Protein AF-A0A9W4S9T4-F1 (afdb_monomer)

Sequence (280 aa):
MPRPNFSQDAPSPQTPLYSDASSSYWPVGWNYDRDRHATHADIAELPEGELLKMQAGLRDVLGEDGVGRLAMHVYEEQQQSSADTKESVPEYFPPNWLKHWSERHKGQTWGVVAFRTASYDDAERWDAFTKEVDRIIEIPFQRAVEEGNVPEESMKSIQEARSKFKIRWIEDAALASESADDLRARFDGLKPDLPTGMSDKVFLAASDEAIASVLDLEEAERPTTKSKWWRPSAPFLVVVAVDPDPGLEEGHEEREWFKPNFKVAAEVVVEELLWLLDSD

pLDDT: mean 79.79, std 16.88, range [30.14, 97.69]

Foldseek 3Di:
DDDDDPPPPDPDPPDDPAFQVQDPLADVPDTPVCVLVPDPVNVVPDDPCSNVSNVVSQCVRQNPVRVVVSVVVSVVVVVVVVVPPDPDDPDDDQFLLLVLCVVQPVPAAAEAEEEEQDDPVPPVLVVVLVVLLLVLQCLVLVLRVVPPPQDPVSVVSSVRNNVRYDHHYDDDNVSNPDDLVSVLVVLVVCVVVDIPNYQPFKHWYDDPQLSCLRPVDDPVLRDHNPDDLDDPSQRWIKMATSDQAPPDDPPDPVRVVDDRIDIDRSNCRSRPVSVVSVPD

Mean predicted aligned error: 14.49 Å

Nearest PDB structures (foldseek):
  8ouz-assembly1_B  TM=1.816E-01  e=2.848E-01  Homo sapiens
  8gbj-assembly1_C  TM=2.194E-01  e=8.585E-01  Homo sapiens
  8gja-assembly2_C  TM=3.489E-01  e=3.885E+00  Alvinella pompejana
  8gja-assembly1_A  TM=2.820E-01  e=2.906E+00  Alvinella pompejana

Solvent-accessible surface area (backbone atoms only — not comparable to full-atom values): 16687 Å² total; per-residue (Å²): 132,85,79,86,78,79,86,77,77,69,78,72,83,70,77,66,97,74,56,68,88,77,63,95,37,58,53,94,96,49,47,57,76,50,60,69,66,53,48,76,65,59,60,68,69,47,60,92,63,47,63,57,46,31,53,52,42,46,35,71,73,47,33,72,74,37,44,56,54,48,57,50,50,45,51,50,50,56,60,51,57,62,71,76,61,69,98,58,82,72,78,71,75,79,55,67,31,57,56,46,37,58,76,76,30,62,98,47,51,26,43,35,42,29,38,44,32,42,58,83,91,36,63,69,60,44,52,53,39,54,53,50,51,54,57,35,57,44,30,55,62,50,36,65,64,67,49,75,70,64,50,69,70,57,48,52,48,51,53,51,51,59,74,32,50,42,77,47,75,45,83,47,82,74,39,55,78,52,51,76,67,54,51,37,56,53,48,62,72,43,52,89,81,51,57,87,36,34,48,82,61,42,35,35,40,40,36,63,68,26,45,45,42,59,64,73,55,52,80,90,58,54,85,49,71,85,54,67,96,87,47,96,72,55,32,31,38,33,39,34,41,55,61,75,66,89,84,61,64,93,86,45,72,67,58,76,69,62,60,43,63,44,78,41,47,43,61,39,43,66,57,44,52,55,40,59,72,69,58,129

Secondary structure (DSSP, 8-state):
-PPP--TT-PPP----SS-GGG-S-SPTT--HHHHTT--HHHHHTSPTTHHHHHHHHHHHHH-HHHHHHHHHHHHHHHHHHHHHS--PPPPP---HHHHHHHHHTTTS-EEEEEEE-S-TT-HHHHHHHHHHHHHHHTHHHHHHHHSTT--HHHHHHHHHHHHHEEEEEE--GGGGG--HHHHHHHHHHHGGGS-TEE-SSEEEEE-HHHHHHHHS--GGGS--TT--S--TT--EEEEEES-SS--PPTT-HHHHH--SEEEEEGGGIIIIIHHHHT--

Organism: NCBI:txid2664923

Radius of gyration: 23.13 Å; Cα contacts (8 Å, |Δi|>4): 281; chains: 1; bounding box: 82×52×59 Å

Structure (mmCIF, N/CA/C/O backbone):
data_AF-A0A9W4S9T4-F1
#
_entry.id   AF-A0A9W4S9T4-F1
#
loop_
_atom_site.group_PDB
_atom_site.id
_atom_site.type_symbol
_atom_site.label_atom_id
_atom_site.label_alt_id
_atom_site.label_comp_id
_atom_site.label_asym_id
_atom_site.label_entity_id
_atom_site.label_seq_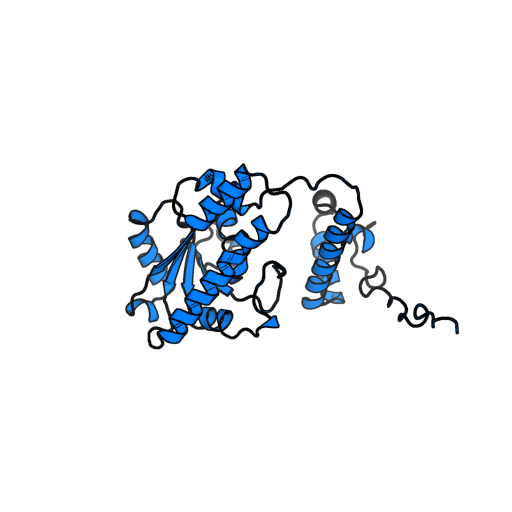id
_atom_site.pdbx_PDB_ins_code
_atom_site.Cartn_x
_atom_site.Cartn_y
_atom_site.Cartn_z
_atom_site.occupancy
_atom_site.B_iso_or_equiv
_atom_site.auth_seq_id
_atom_site.auth_comp_id
_atom_site.auth_asym_id
_atom_site.auth_atom_id
_atom_site.pdbx_PDB_model_num
ATOM 1 N N . MET A 1 1 ? 58.095 -17.236 -12.527 1.00 35.91 1 MET A N 1
ATOM 2 C CA . MET A 1 1 ? 57.030 -18.260 -12.489 1.00 35.91 1 MET A CA 1
ATOM 3 C C . MET A 1 1 ? 55.823 -17.714 -13.240 1.00 35.91 1 MET A C 1
ATOM 5 O O . MET A 1 1 ? 55.478 -16.566 -12.975 1.00 35.91 1 MET A O 1
ATOM 9 N N . PRO A 1 2 ? 55.237 -18.448 -14.199 1.00 35.94 2 PRO A N 1
ATOM 10 C CA . PRO A 1 2 ? 54.006 -18.026 -14.865 1.00 35.94 2 PRO A CA 1
ATOM 11 C C . PRO A 1 2 ? 52.819 -18.136 -13.895 1.00 35.94 2 PRO A C 1
ATOM 13 O O . PRO A 1 2 ? 52.791 -19.040 -13.061 1.00 35.94 2 PRO A O 1
ATOM 16 N N . ARG A 1 3 ? 51.863 -17.201 -13.978 1.00 30.14 3 ARG A N 1
ATOM 17 C CA . ARG A 1 3 ? 50.634 -17.214 -13.165 1.00 30.14 3 ARG A CA 1
ATOM 18 C C . ARG A 1 3 ? 49.736 -18.396 -13.575 1.00 30.14 3 ARG A C 1
ATOM 20 O O . ARG A 1 3 ? 49.635 -18.649 -14.775 1.00 30.14 3 ARG A O 1
ATOM 27 N N . PRO A 1 4 ? 49.066 -19.084 -12.632 1.00 34.16 4 PRO A N 1
ATOM 28 C CA . PRO A 1 4 ? 48.067 -20.093 -12.966 1.00 34.16 4 PRO A CA 1
ATOM 29 C C . PRO A 1 4 ? 46.901 -19.459 -13.732 1.00 34.16 4 PRO A C 1
ATOM 31 O O . PRO A 1 4 ? 46.383 -18.414 -13.338 1.00 34.16 4 PRO A O 1
ATOM 34 N N . ASN A 1 5 ? 46.516 -20.093 -14.837 1.00 36.12 5 ASN A N 1
ATOM 35 C CA . ASN A 1 5 ? 45.322 -19.763 -15.601 1.00 36.12 5 ASN A CA 1
ATOM 36 C C . ASN A 1 5 ? 44.133 -20.485 -14.952 1.00 36.12 5 ASN A C 1
ATOM 38 O O . ASN A 1 5 ? 44.027 -21.701 -15.066 1.00 36.12 5 ASN A O 1
ATOM 42 N N . PHE A 1 6 ? 43.262 -19.750 -14.263 1.00 38.59 6 PHE A N 1
ATOM 43 C CA . PHE A 1 6 ? 42.068 -20.305 -13.610 1.00 38.59 6 PHE A CA 1
ATOM 44 C C . PHE A 1 6 ? 40.868 -20.456 -14.560 1.00 38.59 6 PHE A C 1
ATOM 46 O O . PHE A 1 6 ? 39.763 -20.744 -14.118 1.00 38.59 6 PHE A O 1
ATOM 53 N N . SER A 1 7 ? 41.069 -20.302 -15.871 1.00 38.62 7 SER A N 1
ATOM 54 C CA . SER A 1 7 ? 39.984 -20.384 -16.860 1.00 38.62 7 SER A CA 1
ATOM 55 C C . SER A 1 7 ? 39.623 -21.817 -17.280 1.00 38.62 7 SER A C 1
ATOM 57 O O . SER A 1 7 ? 39.000 -21.989 -18.322 1.00 38.62 7 SER A O 1
ATOM 59 N N . GLN A 1 8 ? 40.047 -22.853 -16.544 1.00 41.53 8 GLN A N 1
ATOM 60 C CA . GLN A 1 8 ? 39.859 -24.253 -16.964 1.00 41.53 8 GLN A CA 1
ATOM 61 C C . GLN A 1 8 ? 39.002 -25.135 -16.053 1.00 41.53 8 GLN A C 1
ATOM 63 O O . GLN A 1 8 ? 38.751 -26.267 -16.440 1.00 41.53 8 GLN A O 1
ATOM 68 N N . ASP A 1 9 ? 38.449 -24.613 -14.957 1.00 36.81 9 ASP A N 1
ATOM 69 C CA . ASP A 1 9 ? 37.473 -25.348 -14.132 1.00 36.81 9 ASP A CA 1
ATOM 70 C C . ASP A 1 9 ? 36.202 -24.521 -13.875 1.00 36.81 9 ASP A C 1
ATOM 72 O O . ASP A 1 9 ? 35.636 -24.522 -12.783 1.00 36.81 9 ASP A O 1
ATOM 76 N N . ALA A 1 10 ? 35.728 -23.794 -14.892 1.00 32.94 10 ALA A N 1
ATOM 77 C CA . ALA A 1 10 ? 34.326 -23.397 -14.895 1.00 32.94 10 ALA A CA 1
ATOM 78 C C . ALA A 1 10 ? 33.501 -24.664 -15.184 1.00 32.94 10 ALA A C 1
ATOM 80 O O . ALA A 1 10 ? 33.736 -25.292 -16.223 1.00 32.94 10 ALA A O 1
ATOM 81 N N . PRO A 1 11 ? 32.570 -25.082 -14.303 1.00 31.55 11 PRO A N 1
ATOM 82 C CA . PRO A 1 11 ? 31.645 -26.150 -14.648 1.00 31.55 11 PRO A CA 1
ATOM 83 C C . PRO A 1 11 ? 30.961 -25.772 -15.963 1.00 31.55 11 PRO A C 1
ATOM 85 O O . PRO A 1 11 ? 30.522 -24.634 -16.136 1.00 31.55 11 PRO A O 1
ATOM 88 N N . SER A 1 12 ? 30.937 -26.712 -16.909 1.00 32.28 12 SER A N 1
ATOM 89 C CA . SER A 1 12 ? 30.258 -26.535 -18.191 1.00 32.28 12 SER A CA 1
ATOM 90 C C . SER A 1 12 ? 28.848 -25.991 -17.945 1.00 32.28 12 SER A C 1
ATOM 92 O O . SER A 1 12 ? 28.210 -26.463 -16.997 1.00 32.28 12 SER A O 1
ATOM 94 N N . PRO A 1 13 ? 28.360 -25.020 -18.744 1.00 33.69 13 PRO A N 1
ATOM 95 C CA . PRO A 1 13 ? 26.998 -24.526 -18.606 1.00 33.69 13 PRO A CA 1
ATOM 96 C C . PRO A 1 13 ? 26.076 -25.736 -18.663 1.00 33.69 13 PRO A C 1
ATOM 98 O O . PRO A 1 13 ? 26.048 -26.468 -19.654 1.00 33.69 13 PRO A O 1
ATOM 101 N N . GLN A 1 14 ? 25.427 -26.005 -17.532 1.00 35.16 14 GLN A N 1
ATOM 102 C CA . GLN A 1 14 ? 24.459 -27.075 -17.429 1.00 35.16 14 GLN A CA 1
ATOM 103 C C . GLN A 1 14 ? 23.422 -26.820 -18.521 1.00 35.16 14 GLN A C 1
ATOM 105 O O . GLN A 1 14 ? 22.958 -25.693 -18.688 1.00 35.16 14 GLN A O 1
ATOM 110 N N . THR A 1 15 ? 23.136 -27.856 -19.306 1.00 41.94 15 THR A N 1
ATOM 111 C CA . THR A 1 15 ? 22.061 -27.905 -20.299 1.00 41.94 15 THR A CA 1
ATOM 112 C C . THR A 1 15 ? 20.842 -27.131 -19.779 1.00 41.94 15 THR A C 1
ATOM 114 O O . THR A 1 15 ? 20.476 -27.346 -18.620 1.00 41.94 15 THR A O 1
ATOM 117 N N . PRO A 1 16 ? 20.239 -26.217 -20.561 1.00 44.75 16 PRO A N 1
ATOM 118 C CA . PRO A 1 16 ? 19.253 -25.289 -20.023 1.00 44.75 16 PRO A CA 1
ATOM 119 C C . PRO A 1 16 ? 18.068 -26.068 -19.446 1.00 44.75 16 PRO A C 1
ATOM 121 O O . PRO A 1 16 ? 17.503 -26.935 -20.112 1.00 44.75 16 PRO A O 1
ATOM 124 N N . LEU A 1 17 ? 17.704 -25.755 -18.197 1.00 52.38 17 LEU A N 1
ATOM 125 C CA . LEU A 1 17 ? 16.559 -26.346 -17.490 1.00 52.38 17 LEU A CA 1
ATOM 126 C C . LEU A 1 17 ? 15.235 -26.156 -18.259 1.00 52.38 17 LEU A C 1
ATOM 128 O O . LEU A 1 17 ? 14.270 -26.874 -18.019 1.00 52.38 17 LEU A O 1
ATOM 132 N N . TYR A 1 18 ? 15.216 -25.205 -19.193 1.00 58.78 18 TYR A N 1
ATOM 133 C CA . TYR A 1 18 ? 14.100 -24.847 -20.051 1.00 58.78 18 TYR A CA 1
ATOM 134 C C . TYR A 1 18 ? 14.522 -25.083 -21.507 1.00 58.78 18 TYR A C 1
ATOM 136 O O . TYR A 1 18 ? 15.418 -24.415 -22.023 1.00 58.78 18 TYR A O 1
ATOM 144 N N . SER A 1 19 ? 13.949 -26.097 -22.155 1.00 59.84 19 SER A N 1
ATOM 145 C CA . SER A 1 19 ? 14.281 -26.454 -23.537 1.00 59.84 19 SER A CA 1
ATOM 146 C C . SER A 1 19 ? 13.069 -27.028 -24.262 1.00 59.84 19 SER A C 1
ATOM 148 O O . SER A 1 19 ? 12.129 -27.509 -23.632 1.00 59.84 19 SER A O 1
ATOM 150 N N . ASP A 1 20 ? 13.126 -27.062 -25.593 1.00 58.28 20 ASP A N 1
ATOM 151 C CA . ASP A 1 20 ? 12.092 -27.672 -26.444 1.00 58.28 20 ASP A CA 1
ATOM 152 C C . ASP A 1 20 ? 11.885 -29.176 -26.170 1.00 58.28 20 ASP A C 1
ATOM 154 O O . ASP A 1 20 ? 10.887 -29.763 -26.590 1.00 58.28 20 ASP A O 1
ATOM 158 N N . ALA A 1 21 ? 12.805 -29.815 -25.437 1.00 48.81 21 ALA A N 1
ATOM 159 C CA . ALA A 1 21 ? 12.801 -31.250 -25.173 1.00 48.81 21 ALA A CA 1
ATOM 160 C C . ALA A 1 21 ? 11.650 -31.729 -24.264 1.00 48.81 21 ALA A C 1
ATOM 162 O O . ALA A 1 21 ? 11.486 -32.937 -24.099 1.00 48.81 21 ALA A O 1
ATOM 163 N N . SER A 1 22 ? 10.849 -30.823 -23.690 1.00 53.44 22 SER A N 1
ATOM 164 C CA . SER A 1 22 ? 9.775 -31.163 -22.748 1.00 53.44 22 SER A CA 1
ATOM 165 C C . SER A 1 22 ? 8.340 -31.074 -23.291 1.00 53.44 22 SER A C 1
ATOM 167 O O . SER A 1 22 ? 7.412 -31.126 -22.494 1.00 53.44 22 SER A O 1
ATOM 169 N N . SER A 1 23 ? 8.092 -30.936 -24.601 1.00 51.62 23 SER A N 1
ATOM 170 C CA . SER A 1 23 ? 6.827 -30.309 -25.037 1.00 51.62 23 SER A CA 1
ATOM 171 C C . SER A 1 23 ? 6.090 -30.944 -26.230 1.00 51.62 23 SER A C 1
ATOM 173 O O . SER A 1 23 ? 6.532 -30.914 -27.374 1.00 51.62 23 SER A O 1
ATOM 175 N N . SER A 1 24 ? 4.878 -31.449 -25.961 1.00 58.53 24 SER A N 1
ATOM 176 C CA . SER A 1 24 ? 3.812 -31.716 -26.948 1.00 58.53 24 SER A CA 1
ATOM 177 C C . SER A 1 24 ? 2.734 -30.618 -26.969 1.00 58.53 24 SER A C 1
ATOM 179 O O . SER A 1 24 ? 1.682 -30.793 -27.583 1.00 58.53 24 SER A O 1
ATOM 181 N N . TYR A 1 25 ? 2.956 -29.519 -26.243 1.00 68.88 25 TYR A N 1
ATOM 182 C CA . TYR A 1 25 ? 1.975 -28.459 -25.994 1.00 68.88 25 TYR A CA 1
ATOM 183 C C . TYR A 1 25 ? 2.290 -27.139 -26.707 1.00 68.88 25 TYR A C 1
ATOM 185 O O . TYR A 1 25 ? 1.475 -26.223 -26.626 1.00 68.88 25 TYR A O 1
ATOM 193 N N . TRP A 1 26 ? 3.424 -27.026 -27.411 1.00 77.75 26 TRP A N 1
ATOM 194 C CA . TRP A 1 26 ? 3.686 -25.841 -28.224 1.00 77.75 26 TRP A CA 1
ATOM 195 C C . TRP A 1 26 ? 2.722 -25.774 -29.415 1.00 77.75 26 TRP A C 1
ATOM 197 O O . TRP A 1 26 ? 2.522 -26.785 -30.103 1.00 77.75 26 TRP A O 1
ATOM 207 N N . PRO A 1 27 ? 2.166 -24.590 -29.706 1.00 75.31 27 PRO A N 1
ATOM 208 C CA . PRO A 1 27 ? 1.466 -24.346 -30.959 1.00 75.31 27 PRO A CA 1
ATOM 209 C C . PRO A 1 27 ? 2.382 -24.581 -32.172 1.00 75.31 27 PRO A C 1
ATOM 211 O O . PRO A 1 27 ? 3.610 -24.541 -32.081 1.00 75.31 27 PRO A O 1
ATOM 214 N N . VAL A 1 28 ? 1.802 -24.818 -33.352 1.00 74.25 28 VAL A N 1
ATOM 215 C CA . VAL A 1 28 ? 2.595 -25.054 -34.572 1.00 74.25 28 VAL A CA 1
ATOM 216 C C . VAL A 1 28 ? 3.475 -23.836 -34.874 1.00 74.25 28 VAL A C 1
ATOM 218 O O . VAL A 1 28 ? 2.981 -22.726 -35.056 1.00 74.25 28 VAL A O 1
ATOM 221 N N . GLY A 1 29 ? 4.792 -24.050 -34.947 1.00 72.00 29 GLY A N 1
ATOM 222 C CA . GLY A 1 29 ? 5.773 -22.985 -35.177 1.00 72.00 29 GLY A CA 1
ATOM 223 C C . GLY A 1 29 ? 6.155 -22.188 -33.925 1.00 72.00 29 GLY A C 1
ATOM 224 O O . GLY A 1 29 ? 6.857 -21.185 -34.054 1.00 72.00 29 GLY A O 1
ATOM 225 N N . TRP A 1 30 ? 5.705 -22.616 -32.745 1.00 73.62 30 TRP A N 1
ATOM 226 C CA . TRP A 1 30 ? 6.156 -22.121 -31.449 1.00 73.62 30 TRP A CA 1
ATOM 227 C C . TRP A 1 30 ? 7.139 -23.095 -30.814 1.00 73.62 30 TRP A C 1
ATOM 229 O O . TRP A 1 30 ? 7.080 -24.306 -31.025 1.00 73.62 30 TRP A O 1
ATOM 239 N N . ASN A 1 31 ? 8.075 -22.532 -30.068 1.00 76.12 31 ASN A N 1
ATOM 240 C CA . ASN A 1 31 ? 9.071 -23.236 -29.283 1.00 76.12 31 ASN A CA 1
ATOM 241 C C . ASN A 1 31 ? 9.519 -22.307 -28.146 1.00 76.12 31 ASN A C 1
ATOM 243 O O . ASN A 1 31 ? 9.119 -21.140 -28.105 1.00 76.12 31 ASN A O 1
ATOM 247 N N . TYR A 1 32 ? 10.358 -22.806 -27.244 1.00 73.88 32 TYR A N 1
ATOM 248 C CA . TYR A 1 32 ? 10.823 -22.036 -26.094 1.00 73.88 32 TYR A CA 1
ATOM 249 C C . TYR A 1 32 ? 11.512 -20.723 -26.502 1.00 73.88 32 TYR A C 1
ATOM 251 O O . TYR A 1 32 ? 11.303 -19.675 -25.895 1.00 73.88 32 TYR A O 1
ATOM 259 N N . ASP A 1 33 ? 12.308 -20.765 -27.572 1.00 74.88 33 ASP A N 1
ATOM 260 C CA . ASP A 1 33 ? 13.023 -19.593 -28.079 1.00 74.88 33 ASP A CA 1
ATOM 261 C C . ASP A 1 33 ? 12.086 -18.539 -28.691 1.00 74.88 33 ASP A C 1
ATOM 263 O O . ASP A 1 33 ? 12.360 -17.346 -28.602 1.00 74.88 33 ASP A O 1
ATOM 267 N N . ARG A 1 34 ? 10.959 -18.944 -29.281 1.00 75.81 34 ARG A N 1
ATOM 268 C CA . ARG A 1 34 ? 9.944 -18.011 -29.777 1.00 75.81 34 ARG A CA 1
ATOM 269 C C . ARG A 1 34 ? 9.119 -17.422 -28.640 1.00 75.81 34 ARG A C 1
ATOM 271 O O . ARG A 1 34 ? 8.865 -16.227 -28.661 1.00 75.81 34 ARG A O 1
ATOM 278 N N . ASP A 1 35 ? 8.743 -18.236 -27.657 1.00 74.12 35 ASP A N 1
ATOM 279 C CA . ASP A 1 35 ? 7.974 -17.807 -26.482 1.00 74.12 35 ASP A CA 1
ATOM 280 C C . ASP A 1 35 ? 8.723 -16.736 -25.672 1.00 74.12 35 ASP A C 1
ATOM 282 O O . ASP A 1 35 ? 8.173 -15.677 -25.381 1.00 74.12 35 ASP A O 1
ATOM 286 N N . ARG A 1 36 ? 10.027 -16.928 -25.422 1.00 70.12 36 ARG A N 1
ATOM 287 C CA . ARG A 1 36 ? 10.842 -15.952 -24.669 1.00 70.12 36 ARG A CA 1
ATOM 288 C C . ARG A 1 36 ? 11.032 -14.595 -25.364 1.00 70.12 36 ARG A C 1
ATOM 290 O O . ARG A 1 36 ? 11.398 -13.620 -24.710 1.00 70.12 36 ARG A O 1
ATOM 297 N N . HIS A 1 37 ? 10.812 -14.531 -26.677 1.00 72.88 37 HIS A N 1
ATOM 298 C CA . HIS A 1 37 ? 10.899 -13.301 -27.470 1.00 72.88 37 HIS A CA 1
ATOM 299 C C . HIS A 1 37 ? 9.538 -12.835 -27.999 1.00 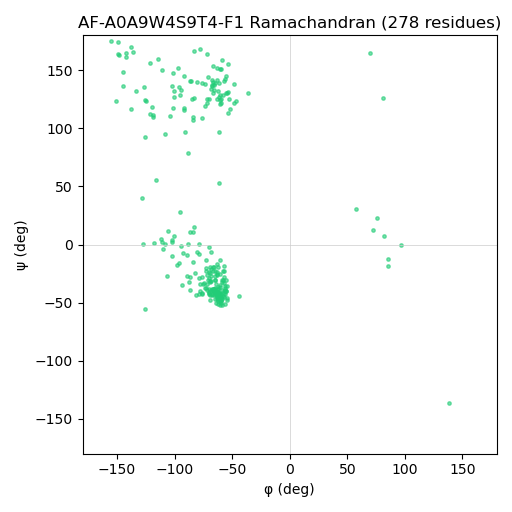72.88 37 HIS A C 1
ATOM 301 O O . HIS A 1 37 ? 9.489 -11.884 -28.781 1.00 72.88 37 HIS A O 1
ATOM 307 N N . ALA A 1 38 ? 8.446 -13.501 -27.616 1.00 72.12 38 ALA A N 1
ATOM 308 C CA . ALA A 1 38 ? 7.120 -13.175 -28.106 1.00 72.12 38 ALA A CA 1
ATOM 309 C C . ALA A 1 38 ? 6.695 -11.797 -27.588 1.00 72.12 38 ALA A C 1
ATOM 311 O O . ALA A 1 38 ? 6.767 -11.495 -26.396 1.00 72.12 38 ALA A O 1
ATOM 312 N N . THR A 1 39 ? 6.232 -10.947 -28.496 1.00 69.25 39 THR A N 1
ATOM 313 C CA . THR A 1 39 ? 5.600 -9.677 -28.147 1.00 69.25 39 THR A CA 1
ATOM 314 C C . THR A 1 39 ? 4.125 -9.893 -27.802 1.00 69.25 39 THR A C 1
ATOM 316 O O . THR A 1 39 ? 3.529 -10.918 -28.135 1.00 69.25 39 THR A O 1
ATOM 319 N N . HIS A 1 40 ? 3.481 -8.892 -27.195 1.00 62.50 40 HIS A N 1
ATOM 320 C CA . HIS A 1 40 ? 2.028 -8.922 -26.985 1.00 62.50 40 HIS A CA 1
ATOM 321 C C . HIS A 1 40 ? 1.241 -9.137 -28.291 1.00 62.50 40 HIS A C 1
ATOM 323 O O . HIS A 1 40 ? 0.180 -9.754 -28.260 1.00 62.50 40 HIS A O 1
ATOM 329 N N . ALA A 1 41 ? 1.766 -8.673 -29.432 1.00 68.31 41 ALA A N 1
ATOM 330 C CA . ALA A 1 41 ? 1.165 -8.913 -30.742 1.00 68.31 41 ALA A CA 1
ATOM 331 C C . ALA A 1 41 ? 1.297 -10.385 -31.171 1.00 68.31 41 ALA A C 1
ATOM 333 O O . ALA A 1 41 ? 0.317 -10.966 -31.625 1.00 68.31 41 ALA A O 1
ATOM 334 N N . ASP A 1 42 ? 2.455 -11.015 -30.943 1.00 69.75 42 ASP A N 1
ATOM 335 C CA . ASP A 1 42 ? 2.662 -12.440 -31.239 1.00 69.75 42 ASP A CA 1
ATOM 336 C C . ASP A 1 42 ? 1.729 -13.337 -30.411 1.00 69.75 42 ASP A C 1
ATOM 338 O O . ASP A 1 42 ? 1.205 -14.330 -30.913 1.00 69.75 42 ASP A O 1
ATOM 342 N N . ILE A 1 43 ? 1.490 -12.969 -29.147 1.00 70.88 43 ILE A N 1
ATOM 343 C CA . ILE A 1 43 ? 0.566 -13.679 -28.252 1.00 70.88 43 ILE A CA 1
ATOM 344 C C . ILE A 1 43 ? -0.892 -13.473 -28.693 1.00 70.88 43 ILE A C 1
ATOM 346 O O . ILE A 1 43 ? -1.679 -14.414 -28.642 1.00 70.88 43 ILE A O 1
ATOM 350 N N . ALA A 1 44 ? -1.257 -12.274 -29.157 1.00 71.56 44 ALA A N 1
ATOM 351 C CA . ALA A 1 44 ? -2.605 -11.972 -29.647 1.00 71.56 44 ALA A CA 1
ATOM 352 C C . ALA A 1 44 ? -2.938 -12.657 -30.988 1.00 71.56 44 ALA A C 1
ATOM 354 O O . ALA A 1 44 ? -4.109 -12.869 -31.295 1.00 71.56 44 ALA A O 1
ATOM 355 N N . GLU A 1 45 ? -1.925 -13.019 -31.778 1.00 77.75 45 GLU A N 1
ATOM 356 C CA . GLU A 1 45 ? -2.076 -13.781 -33.025 1.00 77.75 45 GLU A CA 1
ATOM 357 C C . GLU A 1 45 ? -2.242 -15.296 -32.802 1.00 77.75 45 GLU A C 1
ATOM 359 O O . GLU A 1 45 ? -2.495 -16.040 -33.758 1.00 77.75 45 GLU A O 1
ATOM 364 N N . LEU A 1 46 ? -2.113 -15.780 -31.561 1.00 75.69 46 LEU A N 1
ATOM 3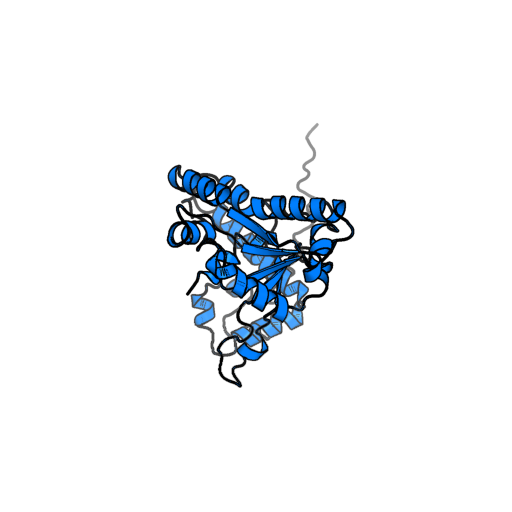65 C CA . LEU A 1 46 ? -2.332 -17.189 -31.252 1.00 75.69 46 LEU A CA 1
ATOM 366 C C . LEU A 1 46 ? -3.794 -17.594 -31.500 1.00 75.69 46 LEU A C 1
ATOM 368 O O . LEU A 1 46 ? -4.714 -16.866 -31.125 1.00 75.69 46 LEU A O 1
ATOM 372 N N . PRO A 1 47 ? -4.035 -18.791 -32.072 1.00 77.25 47 PRO A N 1
ATOM 373 C CA . PRO A 1 47 ? -5.377 -19.347 -32.151 1.00 77.25 47 PRO A CA 1
ATOM 374 C C . PRO A 1 47 ? -6.025 -19.440 -30.766 1.00 77.25 47 PRO A C 1
ATOM 376 O O . PRO A 1 47 ? -5.361 -19.734 -29.768 1.00 77.25 47 PRO A O 1
ATOM 379 N N . GLU A 1 48 ? -7.338 -19.229 -30.719 1.00 72.19 48 GLU A N 1
ATOM 380 C CA .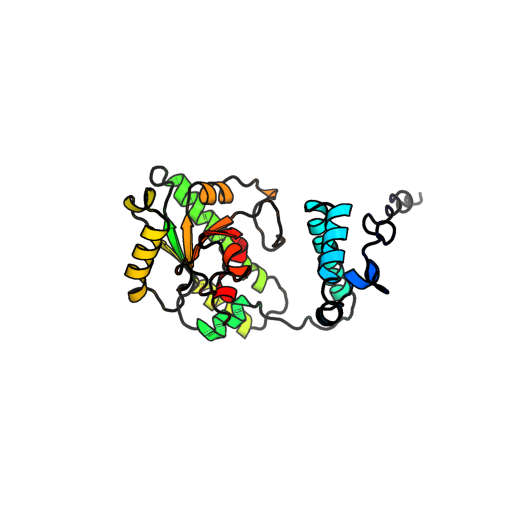 GLU A 1 48 ? -8.120 -19.272 -29.486 1.00 72.19 48 GLU A CA 1
ATOM 381 C C . GLU A 1 48 ? -7.881 -20.593 -28.726 1.00 72.19 48 GLU A C 1
ATOM 383 O O . GLU A 1 48 ? -7.992 -21.685 -29.285 1.00 72.19 48 GLU A O 1
ATOM 388 N N . GLY A 1 49 ? -7.490 -20.494 -27.452 1.00 71.12 49 GLY A N 1
ATOM 389 C CA . GLY A 1 49 ? -7.200 -21.641 -26.583 1.00 71.12 49 GLY A CA 1
ATOM 390 C C . GLY A 1 49 ? -5.781 -22.225 -26.673 1.00 71.12 49 GLY A C 1
ATOM 391 O O . GLY A 1 49 ? -5.386 -22.968 -25.772 1.00 71.12 49 GLY A O 1
ATOM 392 N N . GLU A 1 50 ? -4.969 -21.867 -27.674 1.00 76.69 50 GLU A N 1
ATOM 393 C CA . GLU A 1 50 ? -3.584 -22.364 -27.777 1.00 76.69 50 GLU A CA 1
ATOM 394 C C . GLU A 1 50 ? -2.663 -21.740 -26.714 1.00 76.69 50 GLU A C 1
ATOM 396 O O . GLU A 1 50 ? -1.819 -22.439 -26.156 1.00 76.69 50 GLU A O 1
ATOM 401 N N . LEU A 1 51 ? -2.889 -20.475 -26.335 1.00 74.56 51 LEU A N 1
ATOM 402 C CA . LEU A 1 51 ? -2.186 -19.837 -25.212 1.00 74.56 51 LEU A CA 1
ATOM 403 C C . LEU A 1 51 ? -2.456 -20.563 -23.884 1.00 74.56 51 LEU A C 1
ATOM 405 O O . LEU A 1 51 ? -1.531 -20.859 -23.131 1.00 74.56 51 LEU A O 1
ATOM 409 N N . LEU A 1 52 ? -3.718 -20.908 -23.616 1.00 75.25 52 LEU A N 1
ATOM 410 C CA . LEU A 1 52 ? -4.118 -21.620 -22.397 1.00 75.25 52 LEU A CA 1
ATOM 411 C C . LEU A 1 52 ? -3.528 -23.034 -22.347 1.00 75.25 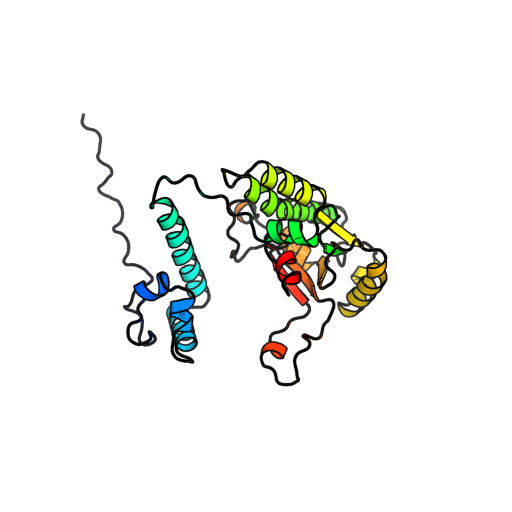52 LEU A C 1
ATOM 413 O O . LEU A 1 52 ? -3.050 -23.475 -21.304 1.00 75.25 52 LEU A O 1
ATOM 417 N N . LYS A 1 53 ? -3.508 -23.737 -23.482 1.00 77.12 53 LYS A N 1
ATOM 418 C CA . LYS A 1 53 ? -2.884 -25.059 -23.624 1.00 77.12 53 LYS A CA 1
ATOM 419 C C . LYS A 1 53 ? -1.369 -25.007 -23.419 1.00 77.12 53 LYS A C 1
ATOM 421 O O . LYS A 1 53 ? -0.816 -25.885 -22.758 1.00 77.12 53 LYS A O 1
ATOM 426 N N . MET A 1 54 ? -0.715 -23.967 -23.932 1.00 75.88 54 MET A N 1
ATOM 427 C CA . MET A 1 54 ? 0.712 -23.722 -23.735 1.00 75.88 54 MET A CA 1
ATOM 428 C C . MET A 1 54 ? 1.033 -23.448 -22.258 1.00 75.88 54 MET A C 1
ATOM 430 O O . MET A 1 54 ? 1.923 -24.084 -21.697 1.00 75.88 54 MET A O 1
ATOM 434 N N . GLN A 1 55 ? 0.254 -22.586 -21.597 1.00 73.06 55 GLN A N 1
ATOM 435 C CA . GLN A 1 55 ? 0.390 -22.293 -20.164 1.00 73.06 55 GLN A CA 1
ATOM 436 C C . GLN A 1 55 ? 0.120 -23.523 -19.286 1.00 73.06 55 GLN A C 1
ATOM 438 O O . GLN A 1 55 ? 0.851 -23.773 -18.328 1.00 73.06 55 GLN A O 1
ATOM 443 N N . ALA A 1 56 ? -0.899 -24.320 -19.618 1.00 73.94 56 ALA A N 1
ATOM 444 C CA . ALA A 1 56 ? -1.203 -25.562 -18.915 1.00 73.94 56 ALA A CA 1
ATOM 445 C C . ALA A 1 56 ? -0.078 -26.598 -19.070 1.00 73.94 56 ALA A C 1
ATOM 447 O O . ALA A 1 56 ? 0.300 -27.230 -18.089 1.00 73.94 56 ALA A O 1
ATOM 448 N N . GLY A 1 57 ? 0.497 -26.731 -20.269 1.00 71.62 57 GLY A N 1
ATOM 449 C CA . GLY A 1 57 ? 1.630 -27.623 -20.520 1.00 71.62 57 GLY A CA 1
ATOM 450 C C . GLY A 1 57 ? 2.913 -27.188 -19.809 1.00 71.62 57 GLY A C 1
ATOM 451 O O . GLY A 1 57 ? 3.602 -28.019 -19.222 1.00 71.62 57 GLY A O 1
ATOM 452 N N . LEU A 1 58 ? 3.201 -25.882 -19.778 1.00 71.62 58 LEU A N 1
ATOM 453 C CA . LEU A 1 58 ? 4.313 -25.334 -18.994 1.00 71.62 58 LEU A CA 1
ATOM 454 C C . LEU A 1 58 ? 4.134 -25.606 -17.496 1.00 71.62 58 LEU A C 1
ATOM 456 O O . LEU A 1 58 ? 5.090 -25.999 -16.831 1.00 71.62 58 LEU A O 1
ATOM 460 N N . ARG A 1 59 ? 2.910 -25.460 -16.977 1.00 73.88 59 ARG A N 1
ATOM 461 C CA . ARG A 1 59 ? 2.578 -25.757 -15.578 1.00 73.88 59 ARG A CA 1
ATOM 462 C C . ARG A 1 59 ? 2.689 -27.250 -15.250 1.00 73.88 59 ARG A C 1
ATOM 464 O O . ARG A 1 59 ? 3.176 -27.579 -14.175 1.00 73.88 59 ARG A O 1
ATOM 471 N N . ASP A 1 60 ? 2.292 -28.137 -16.161 1.00 72.31 60 ASP A N 1
ATOM 472 C CA . ASP A 1 60 ? 2.397 -29.596 -15.991 1.00 72.31 60 ASP A CA 1
ATOM 473 C C . ASP A 1 60 ? 3.861 -30.069 -15.937 1.00 72.31 60 ASP A C 1
ATOM 475 O O . ASP A 1 60 ? 4.227 -30.916 -15.125 1.00 72.31 60 ASP A O 1
ATOM 479 N N . VAL A 1 61 ? 4.729 -29.464 -16.754 1.00 71.00 61 VAL A N 1
ATOM 480 C CA . VAL A 1 61 ? 6.154 -29.823 -16.825 1.00 71.00 61 VAL A CA 1
ATOM 481 C C . VAL A 1 61 ? 6.987 -29.177 -15.719 1.00 71.00 61 VAL A C 1
ATOM 483 O O . VAL A 1 61 ? 7.869 -29.824 -15.154 1.00 71.00 61 VAL A O 1
ATOM 486 N N . LEU A 1 62 ? 6.760 -27.893 -15.437 1.00 68.12 62 LEU A N 1
ATOM 487 C CA . LEU A 1 62 ? 7.617 -27.105 -14.546 1.00 68.12 62 LEU A CA 1
ATOM 488 C C . LEU A 1 62 ? 7.061 -27.001 -13.117 1.00 68.12 62 LEU A C 1
ATOM 490 O O . LEU A 1 62 ? 7.813 -26.672 -12.197 1.00 68.12 62 LEU A O 1
ATOM 494 N N . GLY A 1 63 ? 5.769 -27.284 -12.915 1.00 67.75 63 GLY A N 1
ATOM 495 C CA . GLY A 1 63 ? 5.038 -26.941 -11.694 1.00 67.75 63 GLY A CA 1
ATOM 496 C C . GLY A 1 63 ? 4.813 -25.428 -11.554 1.00 67.75 63 GLY A C 1
ATOM 497 O O . GLY A 1 63 ? 5.472 -24.628 -12.217 1.00 67.75 63 GLY A O 1
ATOM 498 N N . GLU A 1 64 ? 3.904 -25.016 -10.664 1.00 65.44 64 GLU A N 1
ATOM 499 C CA . GLU A 1 64 ? 3.596 -23.590 -10.411 1.00 65.44 64 GLU A CA 1
ATOM 500 C C . GLU A 1 64 ? 4.859 -22.776 -10.062 1.00 65.44 64 GLU A C 1
ATOM 502 O O . GLU A 1 64 ? 5.135 -21.739 -10.669 1.00 65.44 64 GLU A O 1
ATO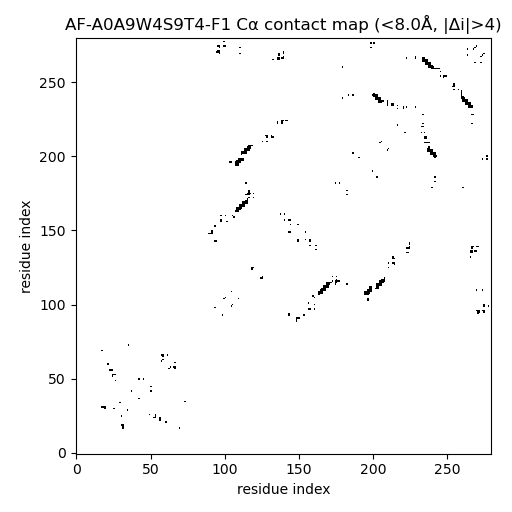M 507 N N . ASP A 1 65 ? 5.710 -23.306 -9.177 1.00 63.50 65 ASP A N 1
ATOM 508 C CA . ASP A 1 65 ? 6.973 -22.660 -8.792 1.00 63.50 65 ASP A CA 1
ATOM 509 C C . ASP A 1 65 ? 7.976 -22.563 -9.954 1.00 63.50 65 ASP A C 1
ATOM 511 O O . ASP A 1 65 ? 8.814 -21.658 -10.002 1.00 63.50 65 ASP A O 1
ATOM 515 N N . GLY A 1 66 ? 7.938 -23.512 -10.893 1.00 61.34 66 GLY A N 1
ATOM 516 C CA . GLY A 1 66 ? 8.825 -23.526 -12.053 1.00 61.34 66 GLY A CA 1
ATOM 517 C C . GLY A 1 66 ? 8.396 -22.548 -13.141 1.00 61.34 66 GLY A C 1
ATOM 518 O O . GLY A 1 66 ? 9.263 -21.924 -13.751 1.00 61.34 66 GLY A O 1
ATOM 519 N N . VAL A 1 67 ? 7.088 -22.342 -13.328 1.00 66.44 67 VAL A N 1
ATOM 520 C CA . VAL A 1 67 ? 6.554 -21.299 -14.221 1.00 66.44 67 VAL A CA 1
ATOM 521 C C . VAL A 1 67 ? 6.958 -19.911 -13.718 1.00 66.44 67 VAL A C 1
ATOM 523 O O . VAL A 1 67 ? 7.439 -19.092 -14.502 1.00 66.44 67 VAL A O 1
ATOM 526 N N . GLY A 1 68 ? 6.875 -19.671 -12.403 1.00 60.06 68 GLY A N 1
ATOM 527 C CA . GLY A 1 68 ? 7.346 -18.421 -11.796 1.00 60.06 68 GLY A CA 1
ATOM 528 C C . GLY A 1 68 ? 8.844 -18.169 -12.017 1.00 60.06 68 GLY A C 1
ATOM 529 O O . GLY A 1 68 ? 9.249 -17.061 -12.372 1.00 60.06 68 GLY A O 1
ATOM 530 N N . ARG A 1 69 ? 9.685 -19.205 -11.883 1.00 68.25 69 ARG A N 1
ATOM 531 C CA . ARG A 1 69 ? 11.130 -19.107 -12.170 1.00 68.25 69 ARG A CA 1
ATOM 532 C C . ARG A 1 69 ? 11.440 -18.904 -13.652 1.00 68.25 69 ARG A C 1
ATOM 534 O O . ARG A 1 69 ? 12.434 -18.254 -13.967 1.00 68.25 69 ARG A O 1
ATOM 541 N N . LEU A 1 70 ? 10.621 -19.441 -14.551 1.00 68.19 70 LEU A N 1
ATOM 542 C CA . LEU A 1 70 ? 10.792 -19.227 -15.982 1.00 68.19 70 LEU A CA 1
ATOM 543 C C . LEU A 1 70 ? 10.474 -17.777 -16.372 1.00 68.19 70 LEU A C 1
ATOM 545 O O . LEU A 1 70 ? 11.289 -17.128 -17.025 1.00 68.19 70 LEU A O 1
ATOM 549 N N . ALA A 1 71 ? 9.340 -17.245 -15.909 1.00 64.88 71 ALA A N 1
ATOM 550 C CA . ALA A 1 71 ? 8.987 -15.841 -16.123 1.00 64.88 71 ALA A CA 1
ATOM 551 C C . ALA A 1 71 ? 10.086 -14.899 -15.594 1.00 64.88 71 ALA A C 1
ATOM 553 O O . ALA A 1 71 ? 10.457 -13.928 -16.253 1.00 64.88 71 ALA A O 1
ATOM 554 N N . MET A 1 72 ? 10.676 -15.248 -14.444 1.00 64.38 72 MET A N 1
ATOM 555 C CA . MET A 1 72 ? 11.824 -14.549 -13.861 1.00 64.38 72 MET A CA 1
ATOM 556 C C . MET A 1 72 ? 13.041 -14.528 -14.798 1.00 64.38 72 MET A C 1
ATOM 558 O O . MET A 1 72 ? 13.647 -13.478 -14.989 1.00 64.38 72 MET A O 1
ATOM 562 N N . HIS A 1 73 ? 13.394 -15.675 -15.384 1.00 68.25 73 HIS A N 1
ATOM 563 C CA . HIS A 1 73 ? 14.553 -15.811 -16.268 1.00 68.25 73 HIS A CA 1
ATOM 564 C C . HIS A 1 73 ? 14.386 -15.010 -17.567 1.00 68.25 73 HIS A C 1
ATOM 566 O O . HIS A 1 73 ? 15.309 -14.319 -17.991 1.00 68.25 73 HIS A O 1
ATOM 572 N N . VAL A 1 74 ? 13.202 -15.062 -18.188 1.00 69.69 74 VAL A N 1
ATOM 573 C CA . VAL A 1 74 ? 12.911 -14.307 -19.422 1.00 69.69 74 VAL A CA 1
ATOM 574 C C . VAL A 1 74 ? 12.986 -12.797 -19.171 1.00 69.69 74 VAL A C 1
ATOM 576 O O . VAL A 1 74 ? 13.563 -12.063 -19.972 1.00 69.69 74 VAL A O 1
ATOM 579 N N . TYR A 1 75 ? 12.477 -12.333 -18.027 1.00 64.62 75 TYR A N 1
ATOM 580 C CA . TYR A 1 75 ? 12.559 -10.925 -17.639 1.00 64.62 75 TYR A CA 1
ATOM 581 C C . TYR A 1 75 ? 14.009 -10.455 -17.413 1.00 64.62 75 TYR A C 1
ATOM 583 O O . TYR A 1 75 ? 14.393 -9.375 -17.863 1.00 64.62 75 TYR A O 1
ATOM 591 N N . GLU A 1 76 ? 14.842 -11.274 -16.763 1.00 65.62 76 GLU A N 1
ATOM 592 C CA . GLU A 1 76 ? 16.269 -10.981 -16.566 1.00 65.62 76 GLU A CA 1
ATOM 593 C C . GLU A 1 76 ? 17.037 -10.891 -17.890 1.00 65.62 76 GLU A C 1
ATOM 595 O O . GLU A 1 76 ? 17.838 -9.973 -18.070 1.00 65.62 76 GLU A O 1
ATOM 600 N N . GLU A 1 77 ? 16.775 -11.797 -18.837 1.00 64.38 77 GLU A N 1
ATOM 601 C CA . GLU A 1 77 ? 17.391 -11.750 -20.168 1.00 64.38 77 GLU A CA 1
ATOM 602 C C . GLU A 1 77 ? 16.960 -10.503 -20.962 1.00 64.38 77 GLU A C 1
ATOM 604 O O . GLU A 1 77 ? 17.782 -9.888 -21.648 1.00 64.38 77 GLU A O 1
ATOM 609 N N . GLN A 1 78 ? 15.700 -10.069 -20.847 1.00 63.00 78 GLN A N 1
ATOM 610 C CA . GLN A 1 78 ? 15.229 -8.827 -21.475 1.00 63.00 78 GLN A CA 1
ATOM 611 C C . GLN A 1 78 ? 15.898 -7.578 -20.871 1.00 63.00 78 GLN A C 1
ATOM 613 O O . GLN A 1 78 ? 16.285 -6.659 -21.601 1.00 63.00 78 GLN A O 1
ATOM 618 N N . GLN A 1 79 ? 16.121 -7.554 -19.554 1.00 61.19 79 GLN A N 1
ATOM 619 C CA . GLN A 1 79 ? 16.883 -6.476 -18.911 1.00 61.19 79 GLN A CA 1
ATOM 620 C C . GLN A 1 79 ? 18.381 -6.489 -19.261 1.00 61.19 79 GLN A C 1
ATOM 622 O O . GLN A 1 79 ? 19.000 -5.432 -19.350 1.00 61.19 79 GLN A O 1
ATOM 627 N N . GLN A 1 80 ? 18.984 -7.659 -19.484 1.00 59.53 80 GLN A N 1
ATOM 628 C CA . GLN A 1 80 ? 20.399 -7.754 -19.870 1.00 59.53 80 GLN A CA 1
ATOM 629 C C . GLN A 1 80 ? 20.630 -7.435 -21.356 1.00 59.53 80 GLN A C 1
ATOM 631 O O . GLN A 1 80 ? 21.577 -6.730 -21.696 1.00 59.53 80 GLN A O 1
ATOM 636 N N . SER A 1 81 ? 19.746 -7.882 -22.251 1.00 56.06 81 SER A N 1
ATOM 637 C CA . SER A 1 81 ? 19.861 -7.622 -23.699 1.00 56.06 81 SER A CA 1
ATOM 638 C C . SER A 1 81 ? 19.641 -6.151 -24.081 1.00 56.06 81 SER A C 1
ATOM 640 O O . SER A 1 81 ? 20.225 -5.667 -25.057 1.00 56.06 81 SER A O 1
ATOM 642 N N . SER A 1 82 ? 18.865 -5.412 -23.283 1.00 52.34 82 SER A N 1
ATOM 643 C CA . SER A 1 82 ? 18.718 -3.955 -23.405 1.00 52.34 82 SER A CA 1
ATOM 644 C C . SER A 1 82 ? 19.955 -3.179 -22.933 1.00 52.34 82 SER A C 1
ATOM 646 O O . SER A 1 82 ? 20.182 -2.071 -23.415 1.00 52.34 82 SER A O 1
ATOM 648 N N . ALA A 1 83 ? 20.803 -3.763 -22.078 1.00 53.41 83 ALA A N 1
ATOM 649 C CA . ALA A 1 83 ? 22.066 -3.155 -21.654 1.00 53.41 83 ALA A CA 1
ATOM 650 C C . ALA A 1 83 ? 23.193 -3.300 -22.700 1.00 53.41 83 ALA A C 1
ATOM 652 O O . ALA A 1 83 ? 24.058 -2.430 -22.789 1.00 53.41 83 ALA A O 1
ATOM 653 N N . ASP A 1 84 ? 23.169 -4.360 -23.519 1.00 48.91 84 ASP A N 1
ATOM 654 C CA . ASP A 1 84 ? 24.221 -4.653 -24.509 1.00 48.91 84 ASP A CA 1
ATOM 655 C C . ASP A 1 84 ? 23.992 -4.006 -25.892 1.00 48.91 84 ASP A C 1
ATOM 657 O O . ASP A 1 84 ? 24.892 -3.995 -26.739 1.00 48.91 84 ASP A O 1
ATOM 661 N N . THR A 1 85 ? 22.822 -3.407 -26.144 1.00 45.09 85 THR A N 1
ATOM 662 C CA . THR A 1 85 ? 22.517 -2.775 -27.438 1.00 45.09 85 THR A CA 1
ATOM 663 C C . THR A 1 85 ? 22.496 -1.246 -27.343 1.00 45.09 85 THR A C 1
ATOM 665 O O . THR A 1 85 ? 21.458 -0.636 -27.127 1.00 45.09 85 THR A O 1
ATOM 668 N N . LYS A 1 86 ? 23.652 -0.655 -27.675 1.00 43.41 86 LYS A N 1
ATOM 669 C CA . LYS A 1 86 ? 23.934 0.762 -27.993 1.00 43.41 86 LYS A CA 1
ATOM 670 C C . LYS A 1 86 ? 24.115 1.734 -26.822 1.00 43.41 86 LYS A C 1
ATOM 672 O O . LYS A 1 86 ? 23.236 1.995 -26.017 1.00 43.41 86 LYS A O 1
ATOM 677 N N . GLU A 1 87 ? 25.268 2.393 -26.901 1.00 46.00 87 GLU A N 1
ATOM 678 C CA . GLU A 1 87 ? 25.728 3.618 -26.242 1.00 46.00 87 GLU A CA 1
ATOM 679 C C . GLU A 1 87 ? 24.846 4.840 -26.613 1.00 46.00 87 GLU A C 1
ATOM 681 O O . GLU A 1 87 ? 25.318 5.860 -27.112 1.00 46.00 87 GLU A O 1
ATOM 686 N N . SER A 1 88 ? 23.529 4.727 -26.436 1.00 50.78 88 SER A N 1
ATOM 687 C CA . SER A 1 88 ? 22.609 5.861 -26.352 1.00 50.78 88 SER A CA 1
ATOM 688 C C . SER A 1 88 ? 22.416 6.187 -24.880 1.00 50.78 88 SER A C 1
ATOM 690 O O . SER A 1 88 ? 22.193 5.279 -24.083 1.00 50.78 88 SER A O 1
ATOM 692 N N . VAL A 1 89 ? 22.500 7.468 -24.511 1.00 56.91 89 VAL A N 1
ATOM 693 C CA . VAL A 1 89 ? 22.083 7.924 -23.177 1.00 56.91 89 VAL A CA 1
ATOM 694 C C . VAL A 1 89 ? 20.694 7.330 -22.915 1.00 56.91 89 VAL A C 1
ATOM 696 O O . VAL A 1 89 ? 19.820 7.560 -23.755 1.00 56.91 89 VAL A O 1
ATOM 699 N N . PRO A 1 90 ? 20.496 6.537 -21.843 1.00 59.62 90 PRO A N 1
ATOM 700 C CA . PRO A 1 90 ? 19.202 5.945 -21.546 1.00 59.62 90 PRO A CA 1
ATOM 701 C C . PRO A 1 90 ? 18.150 7.050 -21.536 1.00 59.62 90 PRO A C 1
ATOM 703 O O . PRO A 1 90 ? 18.259 8.004 -20.762 1.00 59.62 90 PRO A O 1
ATOM 706 N N . GLU A 1 91 ? 17.188 6.967 -22.451 1.00 67.38 91 GLU A N 1
ATOM 707 C CA . GLU A 1 91 ? 16.037 7.858 -22.442 1.00 67.38 91 GLU A CA 1
ATOM 708 C C . GLU A 1 91 ? 15.298 7.631 -21.120 1.00 67.38 91 GLU A C 1
ATOM 710 O O . GLU A 1 91 ? 15.031 6.492 -20.736 1.00 67.38 91 GLU A O 1
ATOM 715 N N . TYR A 1 92 ? 15.053 8.706 -20.373 1.00 80.00 92 TYR A N 1
ATOM 716 C CA . TYR A 1 92 ? 14.373 8.603 -19.090 1.00 80.00 92 TYR A CA 1
ATOM 717 C C . TYR A 1 92 ? 12.890 8.320 -19.318 1.00 80.00 92 TYR A C 1
ATOM 719 O O . TYR A 1 92 ? 12.171 9.142 -19.894 1.00 80.00 92 TYR A O 1
ATOM 727 N N . PHE A 1 93 ? 12.424 7.184 -18.807 1.00 80.12 93 PHE A N 1
ATOM 728 C CA . PHE A 1 93 ? 11.012 6.835 -18.779 1.00 80.12 93 PHE A CA 1
ATOM 729 C C . PHE A 1 93 ? 10.487 7.030 -17.356 1.00 80.12 93 PHE A C 1
ATOM 731 O O . PHE A 1 93 ? 10.867 6.268 -16.470 1.00 80.12 93 PHE A O 1
ATOM 738 N N . PRO A 1 94 ? 9.622 8.031 -17.099 1.00 83.44 94 PRO A N 1
ATOM 739 C CA . PRO A 1 94 ? 9.066 8.201 -15.768 1.00 83.44 94 PRO A CA 1
ATOM 740 C C . PRO A 1 94 ? 8.220 6.980 -15.392 1.00 83.44 94 PRO A C 1
ATOM 742 O O . PRO A 1 94 ? 7.479 6.477 -16.250 1.00 83.44 94 PRO A O 1
ATOM 745 N N . PRO A 1 95 ? 8.278 6.535 -14.125 1.00 85.88 95 PRO A N 1
ATOM 746 C CA . PRO A 1 95 ? 7.482 5.407 -13.671 1.00 85.88 95 PRO A CA 1
ATOM 747 C C . PRO A 1 95 ? 5.988 5.731 -13.779 1.00 85.88 95 PRO A C 1
ATOM 749 O O . PRO A 1 95 ? 5.581 6.897 -13.701 1.00 85.88 95 PRO A O 1
ATOM 752 N N . ASN A 1 96 ? 5.160 4.699 -13.960 1.00 84.88 96 ASN A N 1
ATOM 753 C CA . ASN A 1 96 ? 3.722 4.870 -14.186 1.00 84.88 96 ASN A CA 1
ATOM 754 C C . ASN A 1 96 ? 3.062 5.660 -13.054 1.00 84.88 96 ASN A C 1
ATOM 756 O O . ASN A 1 96 ? 2.324 6.605 -13.337 1.00 84.88 96 ASN A O 1
ATOM 760 N N . TRP A 1 97 ? 3.405 5.374 -11.796 1.00 88.06 97 TRP A N 1
ATOM 761 C CA . TRP A 1 97 ? 2.885 6.117 -10.648 1.00 88.06 97 TRP A CA 1
ATOM 762 C C . TRP A 1 97 ? 3.156 7.629 -10.736 1.00 88.06 97 TRP A C 1
ATOM 764 O O . TRP A 1 97 ? 2.300 8.423 -10.355 1.00 88.06 97 TRP A O 1
ATOM 774 N N . LEU A 1 98 ? 4.305 8.060 -11.279 1.00 89.56 98 LEU A N 1
ATOM 775 C CA . LEU A 1 98 ? 4.665 9.480 -11.375 1.00 89.56 98 LEU A CA 1
ATOM 776 C C . LEU A 1 98 ? 3.859 10.192 -12.464 1.00 89.56 98 LEU A C 1
ATOM 778 O O . LEU A 1 98 ? 3.457 11.343 -12.275 1.00 89.56 98 LEU A O 1
ATOM 782 N N . LYS A 1 99 ? 3.605 9.509 -13.588 1.00 86.44 99 LYS A N 1
ATOM 783 C CA . LYS A 1 99 ? 2.728 10.016 -14.654 1.00 86.44 99 LYS A CA 1
ATOM 784 C C . LYS A 1 99 ? 1.314 10.239 -14.114 1.00 86.44 99 LYS A C 1
ATOM 786 O O . LYS A 1 99 ? 0.814 11.359 -14.177 1.00 86.44 99 LYS A O 1
ATOM 791 N N . HIS A 1 100 ? 0.738 9.219 -13.479 1.00 84.31 100 HIS A N 1
ATOM 792 C CA . HIS A 1 100 ? -0.614 9.279 -12.916 1.00 84.31 100 HIS A CA 1
ATOM 793 C C . HIS A 1 100 ? -0.722 10.313 -11.792 1.00 84.31 100 HIS A C 1
ATOM 795 O O . HIS A 1 100 ? -1.643 11.131 -11.782 1.00 84.31 100 HIS A O 1
ATOM 801 N N . TRP A 1 101 ? 0.266 10.364 -10.893 1.00 90.31 101 TRP A N 1
ATOM 802 C CA . TRP A 1 101 ? 0.328 11.405 -9.873 1.00 90.31 101 TRP A CA 1
ATOM 803 C C . TRP A 1 101 ? 0.355 12.806 -10.495 1.00 90.31 101 TRP A C 1
ATOM 805 O O . TRP A 1 101 ? -0.368 13.692 -10.042 1.00 90.31 101 TRP A O 1
ATOM 815 N N . SER A 1 102 ? 1.146 13.023 -11.549 1.00 89.50 102 SER A N 1
ATOM 816 C CA . SER A 1 102 ? 1.228 14.329 -12.210 1.00 89.50 102 SER A CA 1
ATOM 817 C C . SER A 1 102 ? -0.102 14.747 -12.850 1.00 89.50 102 SER A C 1
ATOM 819 O O . SER A 1 102 ? -0.410 15.938 -12.890 1.00 89.50 102 SER A O 1
ATOM 821 N N . GLU A 1 103 ? -0.878 13.793 -13.358 1.00 88.19 103 GLU A N 1
ATOM 822 C CA . GLU A 1 103 ? -2.167 14.042 -14.009 1.00 88.19 103 GLU A CA 1
ATOM 823 C C . GLU A 1 103 ? -3.299 14.275 -13.004 1.00 88.19 103 GLU A C 1
ATOM 825 O O . GLU A 1 103 ? -4.100 15.193 -13.186 1.00 88.19 103 GLU A O 1
ATOM 830 N N . ARG A 1 104 ? -3.353 13.480 -11.928 1.00 84.44 104 ARG A N 1
ATOM 831 C CA . ARG A 1 104 ? -4.495 13.463 -10.999 1.00 84.44 104 ARG A CA 1
ATOM 832 C C . ARG A 1 104 ? -4.227 14.129 -9.657 1.00 84.44 104 ARG A C 1
ATOM 834 O O . ARG A 1 104 ? -5.153 14.639 -9.032 1.00 84.44 104 ARG A O 1
ATOM 841 N N . HIS A 1 105 ? -2.980 14.170 -9.196 1.00 88.81 105 HIS A N 1
ATOM 842 C CA . HIS A 1 105 ? -2.636 14.526 -7.813 1.00 88.81 105 HIS A CA 1
ATOM 843 C C . HIS A 1 105 ? -1.592 15.629 -7.658 1.00 88.81 105 HIS A C 1
ATOM 845 O O . HIS A 1 105 ? -1.266 16.020 -6.531 1.00 88.81 105 HIS A O 1
ATOM 851 N N . LYS A 1 106 ? -1.091 16.188 -8.760 1.00 90.81 106 LYS A N 1
ATOM 852 C CA . LYS A 1 106 ? -0.132 17.288 -8.711 1.00 90.81 106 LYS A CA 1
ATOM 853 C C . LYS A 1 106 ? -0.673 18.437 -7.869 1.00 90.81 106 LYS A C 1
ATOM 855 O O . LYS A 1 106 ? -1.805 18.884 -8.039 1.00 90.81 106 LYS A O 1
ATOM 860 N N . GLY A 1 107 ? 0.141 18.929 -6.940 1.00 89.44 107 GLY A N 1
ATOM 861 C CA . GLY A 1 107 ? -0.277 20.000 -6.045 1.00 89.44 107 GLY A CA 1
ATOM 862 C C . GLY A 1 107 ? -1.027 19.546 -4.785 1.00 89.44 107 GLY A C 1
ATOM 863 O O . GLY A 1 107 ? -1.007 20.304 -3.814 1.00 89.44 107 GLY A O 1
ATOM 864 N N . GLN A 1 108 ? -1.579 18.331 -4.717 1.00 91.38 108 GLN A N 1
ATOM 865 C CA . GLN A 1 108 ? -2.412 17.875 -3.595 1.00 91.38 108 GLN A CA 1
ATOM 866 C C . GLN A 1 108 ? -1.802 16.729 -2.773 1.00 91.38 108 GLN A C 1
ATOM 868 O O . GLN A 1 108 ? -0.887 16.034 -3.208 1.00 91.38 108 GLN A O 1
ATOM 873 N N . THR A 1 109 ? -2.295 16.564 -1.541 1.00 94.31 109 THR A N 1
ATOM 874 C CA . THR A 1 109 ? -2.023 15.372 -0.724 1.00 94.31 109 THR A CA 1
ATOM 875 C C . THR A 1 109 ? -2.653 14.156 -1.381 1.00 94.31 109 THR A C 1
ATOM 877 O O . THR A 1 109 ? -3.799 14.230 -1.824 1.00 94.31 109 THR A O 1
ATOM 880 N N . TRP A 1 110 ? -1.914 13.051 -1.399 1.00 93.94 110 TRP A N 1
ATOM 881 C CA . TRP A 1 110 ? -2.365 11.802 -1.994 1.00 93.94 110 TRP A CA 1
ATOM 882 C C . TRP A 1 110 ? -1.911 10.591 -1.184 1.00 93.94 110 TRP A C 1
ATOM 884 O O . TRP A 1 110 ? -1.048 10.714 -0.313 1.00 93.94 110 TRP A O 1
ATOM 894 N N . GLY A 1 111 ? -2.511 9.438 -1.455 1.00 94.38 111 GLY A N 1
ATOM 895 C CA . GLY A 1 111 ? -2.168 8.178 -0.810 1.00 94.38 111 GLY A CA 1
ATOM 896 C C . GLY A 1 111 ? -3.408 7.375 -0.459 1.00 94.38 111 GLY A C 1
ATOM 897 O O . GLY A 1 111 ? -4.330 7.256 -1.263 1.00 94.38 111 GLY A O 1
ATOM 898 N N . VAL A 1 112 ? -3.429 6.799 0.739 1.00 94.56 112 VAL A N 1
ATOM 899 C CA . VAL A 1 112 ? -4.461 5.833 1.126 1.00 94.56 112 VAL A CA 1
ATOM 900 C C . VAL A 1 112 ? -4.831 5.968 2.599 1.00 94.56 112 VAL A C 1
ATOM 902 O O . VAL A 1 112 ? -4.010 6.332 3.446 1.00 94.56 112 VAL A O 1
ATOM 905 N N . VAL A 1 113 ? -6.089 5.678 2.918 1.00 96.69 113 VAL A N 1
ATOM 906 C CA . VAL A 1 113 ? -6.550 5.546 4.304 1.00 96.69 113 VAL A CA 1
ATOM 907 C C . VAL A 1 113 ? -6.302 4.125 4.777 1.00 96.69 113 VAL A C 1
ATOM 909 O O . VAL A 1 113 ? -6.506 3.170 4.032 1.00 96.69 113 VAL A O 1
ATOM 912 N N . ALA A 1 114 ? -5.882 3.985 6.027 1.00 97.12 114 ALA A N 1
ATOM 913 C CA . ALA A 1 114 ? -5.610 2.693 6.620 1.00 97.12 114 ALA A CA 1
ATOM 914 C C . ALA A 1 114 ? -6.232 2.601 8.014 1.00 97.12 114 ALA A C 1
ATOM 916 O O . ALA A 1 114 ? -6.059 3.500 8.830 1.00 97.12 114 ALA A O 1
ATOM 917 N N . PHE A 1 115 ? -6.947 1.521 8.308 1.00 97.31 115 PHE A N 1
ATOM 918 C CA . PHE A 1 115 ? -7.507 1.270 9.632 1.00 97.31 115 PHE A CA 1
ATOM 919 C C . PHE A 1 115 ? -6.564 0.380 10.436 1.00 97.31 115 PHE A C 1
ATOM 921 O O . PHE A 1 115 ? -6.159 -0.693 9.981 1.00 97.31 115 PHE A O 1
ATOM 928 N N . ARG A 1 116 ? -6.235 0.806 11.659 1.00 96.62 116 ARG A N 1
ATOM 929 C CA . ARG A 1 116 ? -5.597 -0.069 12.642 1.00 96.62 116 ARG A CA 1
ATOM 930 C C . ARG A 1 116 ? -6.670 -0.993 13.204 1.00 96.62 116 ARG A C 1
ATOM 932 O O . ARG A 1 116 ? -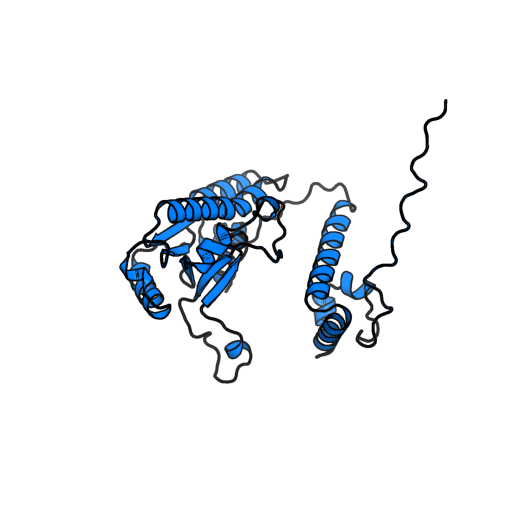7.540 -0.552 13.948 1.00 96.62 116 ARG A O 1
ATOM 939 N N . THR A 1 117 ? -6.616 -2.269 12.854 1.00 95.62 117 THR A N 1
ATOM 940 C CA . THR A 1 117 ? -7.583 -3.277 13.325 1.00 95.62 117 THR A CA 1
ATOM 941 C C . THR A 1 117 ? -6.963 -4.246 14.329 1.00 95.62 117 THR A C 1
ATOM 943 O O . THR A 1 117 ? -7.629 -5.160 14.791 1.00 95.62 117 THR A O 1
ATOM 946 N N . ALA A 1 118 ? -5.683 -4.080 14.663 1.00 94.25 118 ALA A N 1
ATOM 947 C CA . ALA A 1 118 ? -4.941 -5.011 15.500 1.00 94.25 118 ALA A CA 1
ATOM 948 C C . ALA A 1 118 ? -3.844 -4.320 16.328 1.00 94.25 118 ALA A C 1
ATOM 950 O O . ALA A 1 118 ? -3.583 -3.119 16.181 1.00 94.25 118 ALA A O 1
ATOM 951 N N . SER A 1 119 ? -3.201 -5.096 17.209 1.00 92.12 119 SER A N 1
ATOM 952 C CA . SER A 1 119 ? -2.072 -4.670 18.049 1.00 92.12 119 SER A CA 1
ATOM 953 C C . SER A 1 119 ? -2.374 -3.468 18.960 1.00 92.12 119 SER A C 1
ATOM 955 O O . SER A 1 119 ? -1.485 -2.662 19.221 1.00 92.12 119 SER A O 1
ATOM 957 N N . TYR A 1 120 ? -3.618 -3.281 19.425 1.00 93.25 120 TYR A N 1
ATOM 958 C CA . TYR A 1 120 ? -3.991 -2.168 20.325 1.00 93.25 120 TYR A CA 1
ATOM 959 C C . TYR A 1 120 ? -3.406 -2.289 21.738 1.00 93.25 120 TYR A C 1
ATOM 961 O O . TYR A 1 120 ? -3.239 -1.286 22.429 1.00 93.25 120 TYR A O 1
ATOM 969 N N . ASP A 1 121 ? -3.091 -3.509 22.151 1.00 93.44 121 ASP A N 1
ATOM 970 C CA . ASP A 1 121 ? -2.459 -3.867 23.418 1.00 93.44 121 ASP A CA 1
ATOM 971 C C . ASP A 1 121 ? -0.925 -3.750 23.392 1.00 93.44 121 ASP A C 1
ATOM 973 O O . ASP A 1 121 ? -0.305 -3.680 24.453 1.00 93.44 121 ASP A O 1
ATOM 977 N N . ASP A 1 122 ? -0.323 -3.659 22.204 1.00 94.94 122 ASP A N 1
ATOM 978 C CA . ASP A 1 122 ? 1.123 -3.559 22.004 1.00 94.94 122 ASP A CA 1
ATOM 979 C C . ASP A 1 122 ? 1.484 -2.333 21.146 1.00 94.94 122 ASP A C 1
ATOM 981 O O . ASP A 1 122 ? 1.498 -2.359 19.910 1.00 94.94 122 ASP A O 1
ATOM 985 N N . ALA A 1 123 ? 1.754 -1.218 21.829 1.00 94.81 123 ALA A N 1
ATOM 986 C CA . ALA A 1 123 ? 2.117 0.044 21.191 1.00 94.81 123 ALA A CA 1
ATOM 987 C C . ALA A 1 123 ? 3.525 0.023 20.573 1.00 94.81 123 ALA A C 1
ATOM 989 O O . ALA A 1 123 ? 3.748 0.703 19.573 1.00 94.81 123 ALA A O 1
ATOM 990 N N . GLU A 1 124 ? 4.462 -0.748 21.139 1.00 96.88 124 GLU A N 1
ATOM 991 C CA . GLU A 1 124 ? 5.823 -0.867 20.601 1.00 96.88 124 GLU A CA 1
ATOM 992 C C . GLU A 1 124 ? 5.807 -1.632 19.277 1.00 96.88 124 GLU A C 1
ATOM 994 O O . GLU A 1 124 ? 6.429 -1.206 18.303 1.00 96.88 124 GLU A O 1
ATOM 999 N N . ARG A 1 125 ? 5.022 -2.712 19.206 1.00 96.62 125 ARG A N 1
ATOM 1000 C CA . ARG A 1 125 ? 4.806 -3.459 17.965 1.00 96.62 125 ARG A CA 1
ATOM 1001 C C . ARG A 1 125 ? 4.118 -2.616 16.896 1.00 96.62 125 ARG A C 1
ATOM 1003 O O . ARG A 1 125 ? 4.522 -2.669 15.737 1.00 96.62 125 ARG A O 1
ATOM 1010 N N . TRP A 1 126 ? 3.122 -1.812 17.271 1.00 97.19 126 TRP A N 1
ATOM 1011 C CA . TRP A 1 126 ? 2.462 -0.892 16.338 1.00 97.19 126 TRP A CA 1
ATOM 1012 C C . TRP A 1 126 ? 3.418 0.171 15.777 1.00 97.19 126 TRP A C 1
ATOM 1014 O O . TRP A 1 126 ? 3.448 0.421 14.570 1.00 97.19 126 TRP A O 1
ATOM 1024 N N . ASP A 1 127 ? 4.239 0.774 16.637 1.00 97.25 127 ASP A N 1
ATOM 1025 C CA . ASP A 1 127 ? 5.252 1.751 16.230 1.00 97.25 127 ASP A CA 1
ATOM 1026 C C . ASP A 1 127 ? 6.320 1.115 15.320 1.00 97.25 127 ASP A C 1
ATOM 1028 O O . ASP A 1 127 ? 6.690 1.693 14.298 1.00 97.25 127 ASP A O 1
ATOM 1032 N N . ALA A 1 128 ? 6.763 -0.109 15.621 1.00 97.62 128 ALA A N 1
ATOM 1033 C CA . ALA A 1 128 ? 7.680 -0.848 14.755 1.00 97.62 128 ALA A CA 1
ATOM 1034 C C . ALA A 1 128 ? 7.061 -1.143 13.378 1.00 97.62 128 ALA A C 1
ATOM 1036 O O . ALA A 1 128 ? 7.724 -0.969 12.354 1.00 97.62 128 ALA A O 1
ATOM 1037 N N . PHE A 1 129 ? 5.791 -1.558 13.347 1.00 97.69 129 PHE A N 1
ATOM 1038 C CA . PHE A 1 129 ? 5.068 -1.850 12.110 1.00 97.69 129 PHE A CA 1
ATOM 1039 C C . PHE A 1 129 ? 4.936 -0.610 11.228 1.00 97.69 129 PHE A C 1
ATOM 1041 O O . PHE A 1 129 ? 5.306 -0.649 10.058 1.00 97.69 129 PHE A O 1
ATOM 1048 N N . THR A 1 130 ? 4.455 0.501 11.786 1.00 97.44 130 THR A N 1
ATOM 1049 C CA . THR A 1 130 ? 4.256 1.741 11.020 1.00 97.44 130 THR A CA 1
ATOM 1050 C C . THR A 1 130 ? 5.574 2.285 10.470 1.00 97.44 130 THR A C 1
ATOM 1052 O O . THR A 1 130 ? 5.635 2.636 9.294 1.00 97.44 130 THR A O 1
ATOM 1055 N N . LYS A 1 131 ? 6.661 2.242 11.255 1.00 97.31 131 LYS A N 1
ATOM 1056 C CA . LYS A 1 131 ? 8.010 2.606 10.787 1.00 97.31 131 LYS A CA 1
ATOM 1057 C C . LYS A 1 131 ? 8.505 1.729 9.641 1.00 97.31 131 LYS A C 1
ATOM 1059 O O . LYS A 1 131 ? 9.120 2.241 8.707 1.00 97.31 131 LYS A O 1
ATOM 1064 N N . GLU A 1 132 ? 8.272 0.421 9.710 1.00 97.38 132 GLU A N 1
ATOM 1065 C CA . GLU A 1 132 ? 8.707 -0.490 8.652 1.00 97.38 132 GLU A CA 1
ATOM 1066 C C . GLU A 1 132 ? 7.865 -0.322 7.381 1.00 97.38 132 GLU A C 1
ATOM 1068 O O . GLU A 1 132 ? 8.421 -0.306 6.284 1.00 97.38 132 GLU A O 1
ATOM 1073 N N . VAL A 1 133 ? 6.551 -0.113 7.510 1.00 96.88 133 VAL A N 1
ATOM 1074 C CA . VAL A 1 133 ? 5.687 0.232 6.372 1.00 96.88 133 VAL A CA 1
ATOM 1075 C C . VAL A 1 133 ? 6.159 1.529 5.719 1.00 96.88 133 VAL A C 1
ATOM 1077 O O . VAL A 1 133 ? 6.370 1.540 4.509 1.00 96.88 133 VAL A O 1
ATOM 1080 N N . ASP A 1 134 ? 6.406 2.588 6.494 1.00 96.19 134 ASP A N 1
ATOM 1081 C CA . ASP A 1 134 ? 6.916 3.863 5.972 1.00 96.19 134 ASP A CA 1
ATOM 1082 C C . ASP A 1 134 ? 8.247 3.676 5.225 1.00 96.19 134 ASP A C 1
ATOM 1084 O O . ASP A 1 134 ? 8.443 4.225 4.138 1.00 96.19 134 ASP A O 1
ATOM 1088 N N . ARG A 1 135 ? 9.152 2.843 5.760 1.00 96.56 135 ARG A N 1
ATOM 1089 C CA . ARG A 1 135 ? 10.415 2.492 5.096 1.00 96.56 135 ARG A CA 1
ATOM 1090 C C . ARG A 1 135 ? 10.186 1.784 3.758 1.00 96.56 135 ARG A C 1
ATOM 1092 O O . ARG A 1 135 ? 10.893 2.081 2.798 1.00 96.56 135 ARG A O 1
ATOM 1099 N N . ILE A 1 136 ? 9.246 0.841 3.691 1.00 95.19 136 ILE A N 1
ATOM 1100 C CA . ILE A 1 136 ? 8.947 0.080 2.467 1.00 95.19 136 ILE A CA 1
ATOM 1101 C C . ILE A 1 136 ? 8.290 0.977 1.411 1.00 95.19 136 ILE A C 1
ATOM 1103 O O . ILE A 1 136 ? 8.678 0.945 0.248 1.00 95.19 136 ILE A O 1
ATOM 1107 N N . ILE A 1 137 ? 7.340 1.815 1.819 1.00 94.50 137 ILE A N 1
ATOM 1108 C CA . ILE A 1 137 ? 6.623 2.768 0.957 1.00 94.50 137 ILE A CA 1
ATOM 1109 C C . ILE A 1 137 ? 7.557 3.818 0.349 1.00 94.50 137 ILE A C 1
ATOM 1111 O O . ILE A 1 137 ? 7.280 4.370 -0.713 1.00 94.50 137 ILE A O 1
ATOM 1115 N N . GLU A 1 138 ? 8.683 4.088 1.001 1.00 95.12 138 GLU A N 1
ATOM 1116 C CA . GLU A 1 138 ? 9.708 4.991 0.496 1.00 95.12 138 GLU A CA 1
ATOM 1117 C C . GLU A 1 138 ? 10.518 4.390 -0.677 1.00 95.12 138 GLU A C 1
ATOM 1119 O O . GLU A 1 138 ? 11.119 5.123 -1.464 1.00 95.12 138 GLU A O 1
ATOM 1124 N N . ILE A 1 139 ? 10.518 3.063 -0.845 1.00 93.69 139 ILE A N 1
ATOM 1125 C CA . ILE A 1 139 ? 11.343 2.369 -1.847 1.00 93.69 139 ILE A CA 1
ATOM 1126 C C . ILE A 1 139 ? 11.037 2.812 -3.286 1.00 93.69 139 ILE A C 1
ATOM 1128 O O . ILE A 1 139 ? 11.998 3.116 -3.998 1.00 93.69 139 ILE A O 1
ATOM 1132 N N . PRO A 1 140 ? 9.773 2.903 -3.747 1.00 90.88 140 PRO A N 1
ATOM 1133 C CA . PRO A 1 140 ? 9.477 3.346 -5.110 1.00 90.88 140 PRO A CA 1
ATOM 1134 C C . PRO A 1 140 ? 9.978 4.766 -5.410 1.00 90.88 140 PRO A C 1
ATOM 1136 O O . PRO A 1 140 ? 10.459 5.035 -6.511 1.00 90.88 140 PRO A O 1
ATOM 1139 N N . PHE A 1 141 ? 9.942 5.669 -4.424 1.00 93.06 141 PHE A N 1
ATOM 1140 C CA . PHE A 1 141 ? 10.482 7.023 -4.576 1.00 93.06 141 PHE A CA 1
ATOM 1141 C C . PHE A 1 141 ? 12.011 7.025 -4.650 1.00 93.06 141 PHE A C 1
ATOM 1143 O O . PHE A 1 141 ? 12.579 7.752 -5.463 1.00 93.06 141 PHE A O 1
ATOM 1150 N N . GLN A 1 142 ? 12.683 6.210 -3.828 1.00 92.31 142 GLN A N 1
ATOM 1151 C CA . GLN A 1 142 ? 14.138 6.046 -3.888 1.00 92.31 142 GLN A CA 1
ATOM 1152 C C . GLN A 1 142 ? 14.575 5.446 -5.225 1.00 92.31 142 GLN A C 1
ATOM 1154 O O . GLN A 1 142 ? 15.467 5.991 -5.871 1.00 92.31 142 GLN A O 1
ATOM 1159 N N . ARG A 1 143 ? 13.905 4.380 -5.680 1.00 88.69 143 ARG A N 1
ATOM 1160 C CA . ARG A 1 143 ? 14.197 3.717 -6.957 1.00 88.69 143 ARG A CA 1
ATOM 1161 C C . ARG A 1 143 ? 14.098 4.696 -8.128 1.00 88.69 143 ARG A C 1
ATOM 1163 O O . ARG A 1 143 ? 15.034 4.784 -8.915 1.00 88.69 143 ARG A O 1
ATOM 1170 N N . ALA A 1 144 ? 13.047 5.517 -8.165 1.00 87.50 144 ALA A N 1
ATOM 1171 C CA . ALA A 1 144 ? 12.856 6.528 -9.207 1.00 87.50 144 ALA A CA 1
ATOM 1172 C C . ALA A 1 144 ? 13.952 7.614 -9.248 1.00 87.50 144 ALA A C 1
ATOM 1174 O O . ALA A 1 144 ? 14.080 8.312 -10.251 1.00 87.50 144 ALA A O 1
ATOM 1175 N N . VAL A 1 145 ? 14.718 7.791 -8.164 1.00 86.94 145 VAL A N 1
ATOM 1176 C CA . VAL A 1 145 ? 15.874 8.704 -8.090 1.00 86.94 145 VAL A CA 1
ATOM 1177 C C . VAL A 1 145 ? 17.185 7.985 -8.419 1.00 86.94 145 VAL A C 1
ATOM 1179 O O . VAL A 1 145 ? 18.090 8.595 -8.986 1.00 86.94 145 VAL A O 1
ATOM 1182 N N . GLU A 1 146 ? 17.304 6.710 -8.039 1.00 84.25 146 GLU A N 1
ATOM 1183 C CA . GLU A 1 146 ? 18.483 5.870 -8.289 1.00 84.25 146 GLU A CA 1
ATOM 1184 C C . GLU A 1 146 ? 18.621 5.459 -9.763 1.00 84.25 146 GLU A C 1
ATOM 1186 O O . GLU A 1 146 ? 19.741 5.242 -10.235 1.00 84.25 146 GLU A O 1
ATOM 1191 N N . GLU A 1 147 ? 17.509 5.396 -10.498 1.00 69.44 147 GLU A N 1
ATOM 1192 C CA . GLU A 1 147 ? 17.485 5.281 -11.956 1.00 69.44 147 GLU A CA 1
ATOM 1193 C C . GLU A 1 147 ? 18.165 6.515 -12.571 1.00 69.44 147 GLU A C 1
ATOM 1195 O O . GLU A 1 147 ? 17.594 7.597 -12.668 1.00 69.44 147 GLU A O 1
ATOM 1200 N N . GLY A 1 148 ? 19.448 6.391 -12.916 1.00 59.94 148 GLY A N 1
ATOM 1201 C CA . GLY A 1 148 ? 20.252 7.506 -13.418 1.00 59.94 148 GLY A CA 1
ATOM 1202 C C . GLY A 1 148 ? 19.621 8.232 -14.618 1.00 59.94 148 GLY A C 1
ATOM 1203 O O . GLY A 1 148 ? 18.872 7.653 -15.396 1.00 59.94 148 GLY A O 1
ATOM 1204 N N . ASN A 1 149 ? 19.998 9.504 -14.806 1.00 76.19 149 ASN A N 1
ATOM 1205 C CA . ASN A 1 149 ? 19.514 10.413 -15.864 1.00 76.19 149 ASN A CA 1
ATOM 1206 C C . ASN A 1 149 ? 18.099 10.999 -15.680 1.00 76.19 149 ASN A C 1
ATOM 1208 O O . ASN A 1 149 ? 17.510 11.465 -16.653 1.00 76.19 149 ASN A O 1
ATOM 1212 N N . VAL A 1 150 ? 17.577 11.070 -14.450 1.00 84.56 150 VAL A N 1
ATOM 1213 C CA . VAL A 1 150 ? 16.315 11.777 -14.153 1.00 84.56 150 VAL A CA 1
ATOM 1214 C C . VAL A 1 150 ? 16.412 13.275 -14.517 1.00 84.56 150 VAL A C 1
ATOM 1216 O O . VAL A 1 150 ? 17.242 13.988 -13.941 1.00 84.56 150 VAL A O 1
ATOM 1219 N N . PRO A 1 151 ? 15.558 13.801 -15.418 1.00 87.19 151 PRO A N 1
ATOM 1220 C CA . PRO A 1 151 ? 15.483 15.231 -15.711 1.00 87.19 151 PRO A CA 1
ATOM 1221 C C . PRO A 1 151 ? 15.111 16.057 -14.472 1.00 87.19 151 PRO A C 1
ATOM 1223 O O . PRO A 1 151 ? 14.364 15.597 -13.611 1.00 87.19 151 PRO A O 1
ATOM 1226 N N . GLU A 1 152 ? 15.556 17.315 -14.403 1.00 88.88 152 GLU A N 1
ATOM 1227 C CA . GLU A 1 152 ? 15.303 18.196 -13.247 1.00 88.88 152 GLU A CA 1
ATOM 1228 C C . GLU A 1 152 ? 13.804 18.340 -12.919 1.00 88.88 152 GLU A C 1
ATOM 1230 O O . GLU A 1 152 ? 13.408 18.311 -11.755 1.00 88.88 152 GLU A O 1
ATOM 1235 N N . GLU A 1 153 ? 12.952 18.445 -13.939 1.00 87.12 153 GLU A N 1
ATOM 1236 C CA . GLU A 1 153 ? 11.498 18.552 -13.765 1.00 87.12 153 GLU A CA 1
ATOM 1237 C C . GLU A 1 153 ? 10.877 17.263 -13.203 1.00 87.12 153 GLU A C 1
ATOM 1239 O O . GLU A 1 153 ? 9.998 17.314 -12.336 1.00 87.12 153 GLU A O 1
ATOM 1244 N N . SER A 1 154 ? 11.371 16.100 -13.633 1.00 88.81 154 SER A N 1
ATOM 1245 C CA . SER A 1 154 ? 10.965 14.806 -13.081 1.00 88.81 154 SER A CA 1
ATOM 1246 C C . SER A 1 154 ? 11.460 14.642 -11.647 1.00 88.81 154 SER A C 1
ATOM 1248 O O . SER A 1 154 ? 10.694 14.209 -10.794 1.00 88.81 154 SER A O 1
ATOM 1250 N N . MET A 1 155 ? 12.679 15.094 -11.336 1.00 91.12 155 MET A N 1
ATOM 1251 C CA . MET A 1 155 ? 13.217 15.107 -9.973 1.00 91.12 155 MET A CA 1
ATOM 1252 C C . MET A 1 155 ? 12.357 15.958 -9.027 1.00 91.12 155 MET A C 1
ATOM 1254 O O . MET A 1 155 ? 11.997 15.504 -7.942 1.00 91.12 155 MET A O 1
ATOM 1258 N N . LYS A 1 156 ? 11.968 17.172 -9.446 1.00 92.75 156 LYS A N 1
ATOM 1259 C CA . LYS A 1 156 ? 11.042 18.029 -8.680 1.00 92.75 156 LYS A CA 1
ATOM 1260 C C . LYS A 1 156 ? 9.691 17.350 -8.473 1.00 92.75 156 LYS A C 1
ATOM 1262 O O . LYS A 1 156 ? 9.154 17.396 -7.371 1.00 92.75 156 LYS A O 1
ATOM 1267 N N . SER A 1 157 ? 9.168 16.702 -9.513 1.00 93.75 157 SER A N 1
ATOM 1268 C CA . SER A 1 157 ? 7.889 15.990 -9.455 1.00 93.75 157 SER A CA 1
ATOM 1269 C C . SER A 1 157 ? 7.945 14.805 -8.485 1.00 93.75 157 SER A C 1
ATOM 1271 O O . SER A 1 157 ? 7.048 14.661 -7.662 1.00 93.75 157 SER A O 1
ATOM 1273 N N . ILE A 1 158 ? 9.027 14.017 -8.497 1.00 94.25 158 ILE A N 1
ATOM 1274 C CA . ILE A 1 158 ? 9.254 12.922 -7.540 1.00 94.25 158 ILE A CA 1
ATOM 1275 C C . ILE A 1 158 ? 9.313 13.463 -6.109 1.00 94.25 158 ILE A C 1
ATOM 1277 O O . ILE A 1 158 ? 8.650 12.931 -5.222 1.00 94.25 158 ILE A O 1
ATOM 1281 N N . GLN A 1 159 ? 10.078 14.533 -5.874 1.00 95.19 159 GLN A N 1
ATOM 1282 C CA . GLN A 1 159 ? 10.193 15.152 -4.550 1.00 95.19 159 GLN A CA 1
ATOM 1283 C C . GLN A 1 159 ? 8.853 15.700 -4.051 1.00 95.19 159 GLN A C 1
ATOM 1285 O O . GLN A 1 159 ? 8.502 15.509 -2.885 1.00 95.19 159 GLN A O 1
ATOM 1290 N N . GLU A 1 160 ? 8.087 16.355 -4.925 1.00 96.00 160 GLU A N 1
ATOM 1291 C CA . GLU A 1 160 ? 6.761 16.859 -4.584 1.00 96.00 160 GLU A CA 1
ATOM 1292 C C . GLU A 1 160 ? 5.805 15.706 -4.258 1.00 96.00 160 GLU A C 1
ATOM 1294 O O . GLU A 1 160 ? 5.193 15.724 -3.187 1.00 96.00 160 GLU A O 1
ATOM 1299 N N . ALA A 1 161 ? 5.727 14.689 -5.123 1.00 95.00 161 ALA A N 1
ATOM 1300 C CA . ALA A 1 161 ? 4.893 13.508 -4.927 1.00 95.00 161 ALA A CA 1
ATOM 1301 C C . ALA A 1 161 ? 5.218 12.814 -3.602 1.00 95.00 161 ALA A C 1
ATOM 1303 O O . ALA A 1 161 ? 4.330 12.646 -2.766 1.00 95.00 161 ALA A O 1
ATOM 1304 N N . ARG A 1 162 ? 6.500 12.525 -3.359 1.00 96.19 162 ARG A N 1
ATOM 1305 C CA . ARG A 1 162 ? 6.998 11.936 -2.111 1.00 96.19 162 ARG A CA 1
ATOM 1306 C C . ARG A 1 162 ? 6.587 12.754 -0.888 1.00 96.19 162 ARG A C 1
ATOM 1308 O O . ARG A 1 162 ? 6.065 12.206 0.073 1.00 96.19 162 ARG A O 1
ATOM 1315 N N . SER A 1 163 ? 6.772 14.076 -0.923 1.00 96.56 163 SER A N 1
ATOM 1316 C CA . SER A 1 163 ? 6.460 14.952 0.220 1.00 96.56 163 SER A CA 1
ATOM 1317 C C . SER A 1 163 ? 4.965 15.040 0.554 1.00 96.56 163 SER A C 1
ATOM 1319 O O . SER A 1 163 ? 4.592 15.402 1.672 1.00 96.56 163 SER A O 1
ATOM 1321 N N . LYS A 1 164 ? 4.105 14.744 -0.426 1.00 95.88 164 LYS A N 1
ATOM 1322 C CA . LYS A 1 164 ? 2.647 14.828 -0.310 1.00 95.88 164 LYS A CA 1
ATOM 1323 C C . LYS A 1 164 ? 1.976 13.473 -0.123 1.00 95.88 164 LYS A C 1
ATOM 1325 O O . LYS A 1 164 ? 0.779 13.463 0.173 1.00 95.88 164 LYS A O 1
ATOM 1330 N N . PHE A 1 165 ? 2.720 12.380 -0.280 1.00 95.94 165 PHE A N 1
ATOM 1331 C CA . PHE A 1 165 ? 2.229 11.032 -0.045 1.00 95.94 165 PHE A CA 1
ATOM 1332 C C . PHE A 1 165 ? 1.962 10.811 1.446 1.00 95.94 165 PHE A C 1
ATOM 1334 O O . PHE A 1 165 ? 2.784 11.176 2.290 1.00 95.94 165 PHE A O 1
ATOM 1341 N N . LYS A 1 166 ? 0.810 10.224 1.785 1.00 95.31 166 LYS A N 1
ATOM 1342 C CA . LYS A 1 166 ? 0.442 9.889 3.164 1.00 95.31 166 LYS A CA 1
ATOM 1343 C C . LYS A 1 166 ? -0.358 8.594 3.237 1.00 95.31 166 LYS A C 1
ATOM 1345 O O . LYS A 1 166 ? -1.342 8.430 2.521 1.00 95.31 166 LYS A O 1
ATOM 1350 N N . ILE A 1 167 ? -0.011 7.753 4.208 1.00 95.88 167 ILE A N 1
ATOM 1351 C CA . ILE A 1 167 ? -0.937 6.760 4.756 1.00 95.88 167 ILE A CA 1
ATOM 1352 C C . ILE A 1 167 ? -1.640 7.406 5.948 1.00 95.88 167 ILE A C 1
ATOM 1354 O O . ILE A 1 167 ? -1.000 7.781 6.933 1.00 95.88 167 ILE A O 1
ATOM 1358 N N . ARG A 1 168 ? -2.958 7.594 5.856 1.00 96.00 168 ARG A N 1
ATOM 1359 C CA . ARG A 1 168 ? -3.753 8.146 6.959 1.00 96.00 168 ARG A CA 1
ATOM 1360 C C . ARG A 1 168 ? -4.265 7.007 7.832 1.00 96.00 168 ARG A C 1
ATOM 1362 O O . ARG A 1 168 ? -5.304 6.426 7.529 1.00 96.00 168 ARG A O 1
ATOM 1369 N N . TRP A 1 169 ? -3.547 6.731 8.917 1.00 96.44 169 TRP A N 1
ATOM 1370 C CA . TRP A 1 169 ? -3.963 5.764 9.928 1.00 96.44 169 TRP A CA 1
ATOM 1371 C C . TRP A 1 169 ? -5.166 6.276 10.731 1.00 96.44 169 TRP A C 1
ATOM 1373 O O . TRP A 1 169 ? -5.136 7.374 11.291 1.00 96.44 169 TRP A O 1
ATOM 1383 N N . ILE A 1 170 ? -6.233 5.482 10.763 1.00 96.25 170 ILE A N 1
ATOM 1384 C CA . ILE A 1 170 ? -7.396 5.661 11.628 1.00 96.25 170 ILE A CA 1
ATOM 1385 C C . ILE A 1 170 ? -7.246 4.682 12.785 1.00 96.25 170 ILE A C 1
ATOM 1387 O O . ILE A 1 170 ? -7.204 3.466 12.587 1.00 96.25 170 ILE A O 1
ATOM 1391 N N . GLU A 1 171 ? -7.135 5.238 13.985 1.00 94.88 171 GLU A N 1
ATOM 1392 C CA . GLU A 1 171 ? -6.874 4.490 15.208 1.00 94.88 171 GLU A CA 1
ATOM 1393 C C . GLU A 1 171 ? -8.007 4.725 16.206 1.00 94.88 171 GLU A C 1
ATOM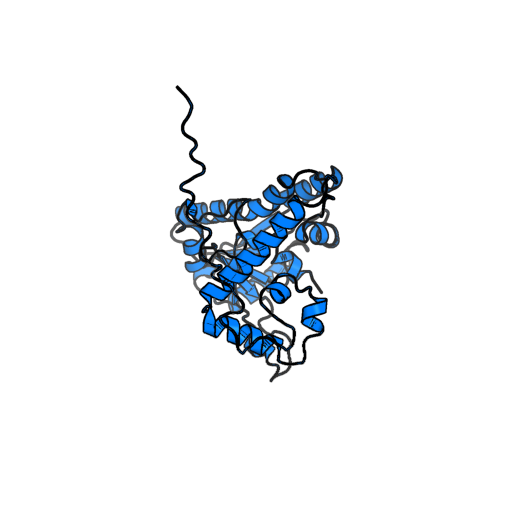 1395 O O . GLU A 1 171 ? -8.189 5.827 16.723 1.00 94.88 171 GLU A O 1
ATOM 1400 N N . ASP A 1 172 ? -8.770 3.671 16.465 1.00 92.06 172 ASP A N 1
ATOM 1401 C CA . ASP A 1 172 ? -9.842 3.610 17.450 1.00 92.06 172 ASP A CA 1
ATOM 1402 C C . ASP A 1 172 ? -9.932 2.158 17.929 1.00 92.06 172 ASP A C 1
ATOM 1404 O O . ASP A 1 172 ? -10.107 1.240 17.132 1.00 92.06 172 ASP A O 1
ATOM 1408 N N . ALA A 1 173 ? -9.807 1.934 19.238 1.00 89.25 173 ALA A N 1
ATOM 1409 C CA . ALA A 1 173 ? -9.817 0.593 19.818 1.00 89.25 173 ALA A CA 1
ATOM 1410 C C . ALA A 1 173 ? -11.094 -0.206 19.484 1.00 89.25 173 ALA A C 1
ATOM 1412 O O . ALA A 1 173 ? -11.057 -1.435 19.501 1.00 89.25 173 ALA A O 1
ATOM 1413 N N . ALA A 1 174 ? -12.204 0.465 19.145 1.00 90.38 174 ALA A N 1
ATOM 1414 C CA . ALA A 1 174 ? -13.423 -0.192 18.672 1.00 90.38 174 ALA A CA 1
ATOM 1415 C C . ALA A 1 174 ? -13.230 -0.944 17.338 1.00 90.38 174 ALA A C 1
ATOM 1417 O O . ALA A 1 174 ? -13.909 -1.943 17.104 1.00 90.38 174 ALA A O 1
ATOM 1418 N N . LEU A 1 175 ? -12.269 -0.520 16.506 1.00 91.62 175 LEU A N 1
ATOM 1419 C CA . LEU A 1 175 ? -11.965 -1.116 15.199 1.00 91.62 175 LEU A CA 1
ATOM 1420 C C . LEU A 1 175 ? -11.414 -2.543 15.303 1.00 91.62 175 LEU A C 1
ATOM 1422 O O . LEU A 1 175 ? -11.449 -3.279 14.322 1.00 91.62 175 LEU A O 1
ATOM 1426 N N . ALA A 1 176 ? -10.902 -2.955 16.468 1.00 88.75 176 ALA A N 1
ATOM 1427 C CA . ALA A 1 176 ? -10.287 -4.273 16.647 1.00 88.75 176 ALA A CA 1
ATOM 1428 C C . ALA A 1 176 ? -11.259 -5.446 16.429 1.00 88.75 176 ALA A C 1
ATOM 1430 O O . ALA A 1 176 ? -10.842 -6.564 16.140 1.00 88.75 176 ALA A O 1
ATOM 1431 N N . SER A 1 177 ? -12.559 -5.192 16.585 1.00 85.56 177 SER A N 1
ATOM 1432 C CA . SER A 1 177 ? -13.627 -6.178 16.394 1.00 85.56 177 SER A CA 1
ATOM 1433 C C . SER A 1 177 ? -14.499 -5.910 15.167 1.00 85.56 177 SER A C 1
ATOM 1435 O O . SER A 1 177 ? -15.483 -6.620 14.967 1.00 85.56 177 SER A O 1
ATOM 1437 N N . GLU A 1 178 ? -14.192 -4.872 14.387 1.00 90.81 178 GLU A N 1
ATOM 1438 C CA . GLU A 1 178 ? -15.002 -4.479 13.234 1.00 90.81 178 GLU A CA 1
ATOM 1439 C C . GLU A 1 178 ? -14.772 -5.427 12.048 1.00 90.81 178 GLU A C 1
ATOM 1441 O O . GLU A 1 178 ? -13.654 -5.857 11.755 1.00 90.81 178 GLU A O 1
ATOM 1446 N N . SER A 1 179 ? -15.861 -5.776 11.363 1.00 92.56 179 SER A N 1
ATOM 1447 C CA . SER A 1 179 ? -15.812 -6.542 10.121 1.00 92.56 179 SER A CA 1
ATOM 1448 C C . SER A 1 179 ? -15.418 -5.654 8.935 1.00 92.56 179 SER A C 1
ATOM 1450 O O . SER A 1 179 ? -15.445 -4.428 9.019 1.00 92.56 179 SER A O 1
ATOM 1452 N N . ALA A 1 180 ? -15.102 -6.256 7.784 1.00 92.25 180 ALA A N 1
ATOM 1453 C CA . ALA A 1 180 ? -14.822 -5.490 6.566 1.00 92.25 180 ALA A CA 1
ATOM 1454 C C . ALA A 1 180 ? -15.990 -4.566 6.163 1.00 92.25 180 ALA A C 1
ATOM 1456 O O . ALA A 1 180 ? -15.750 -3.475 5.653 1.00 92.25 180 ALA A O 1
ATOM 1457 N N . ASP A 1 181 ? -17.237 -4.971 6.423 1.00 93.88 181 ASP A N 1
ATOM 1458 C CA . ASP A 1 181 ? -18.423 -4.160 6.123 1.00 93.88 181 ASP A CA 1
ATOM 1459 C C . ASP A 1 181 ? -18.562 -2.969 7.079 1.00 93.88 181 ASP A C 1
ATOM 1461 O O . ASP A 1 181 ? -18.902 -1.866 6.646 1.00 93.88 181 ASP A O 1
ATOM 1465 N N . ASP A 1 182 ? -18.220 -3.155 8.356 1.00 95.12 182 ASP A N 1
ATOM 1466 C CA . ASP A 1 182 ? -18.168 -2.055 9.323 1.00 95.12 182 ASP A CA 1
ATOM 1467 C C . ASP A 1 182 ? -17.100 -1.032 8.908 1.00 95.12 182 ASP A C 1
ATOM 1469 O O . ASP A 1 182 ? -17.379 0.167 8.843 1.00 95.12 182 ASP A O 1
ATOM 1473 N N . LEU A 1 183 ? -15.909 -1.501 8.511 1.00 95.75 183 LEU A N 1
ATOM 1474 C CA . LEU A 1 183 ? -14.825 -0.637 8.033 1.00 95.75 183 LEU A CA 1
ATOM 1475 C C . LEU A 1 183 ? -15.202 0.131 6.757 1.00 95.75 183 LEU A C 1
ATOM 1477 O O . LEU A 1 183 ? -14.847 1.304 6.631 1.00 95.75 183 LEU A O 1
ATOM 1481 N N . ARG A 1 184 ? -15.960 -0.478 5.832 1.00 95.75 184 ARG A N 1
ATOM 1482 C CA . ARG A 1 184 ? -16.515 0.229 4.659 1.00 95.75 184 ARG A CA 1
ATOM 1483 C C . ARG A 1 184 ? -17.440 1.363 5.083 1.00 95.75 184 ARG A C 1
ATOM 1485 O O . ARG A 1 184 ? -17.259 2.492 4.633 1.00 95.75 184 ARG A O 1
ATOM 1492 N N . ALA A 1 185 ? -18.370 1.096 6.001 1.00 94.62 185 ALA A N 1
ATOM 1493 C CA . ALA A 1 185 ? -19.279 2.118 6.514 1.00 94.62 185 ALA A CA 1
ATOM 1494 C C . ALA A 1 185 ? -18.527 3.255 7.234 1.00 94.62 185 ALA A C 1
ATOM 1496 O O . ALA A 1 185 ? -18.874 4.430 7.084 1.00 94.62 185 ALA A O 1
ATOM 1497 N N . ARG A 1 186 ? -17.462 2.930 7.982 1.00 94.38 186 ARG A N 1
ATOM 1498 C CA . ARG A 1 186 ? -16.561 3.931 8.580 1.00 94.38 186 ARG A CA 1
ATOM 1499 C C . ARG A 1 186 ? -15.868 4.767 7.517 1.00 94.38 186 ARG A C 1
ATOM 1501 O O . ARG A 1 186 ? -15.832 5.990 7.638 1.00 94.38 186 ARG A O 1
ATOM 1508 N N . PHE A 1 187 ? -15.322 4.120 6.493 1.00 94.81 187 PHE A N 1
ATOM 1509 C CA . PHE A 1 187 ? -14.630 4.791 5.404 1.00 94.81 187 PHE A CA 1
ATOM 1510 C C . PHE A 1 187 ? -15.562 5.748 4.653 1.00 94.81 187 PHE A C 1
ATOM 1512 O O . PHE A 1 187 ? -15.205 6.909 4.456 1.00 94.81 187 PHE A O 1
ATOM 1519 N N . ASP A 1 188 ? -16.787 5.319 4.341 1.00 93.69 188 ASP A N 1
ATOM 1520 C CA . ASP A 1 188 ? -17.811 6.166 3.720 1.00 93.69 188 ASP A CA 1
ATOM 1521 C C . ASP A 1 188 ? -18.145 7.402 4.559 1.00 93.69 188 ASP A C 1
ATOM 1523 O O . ASP A 1 188 ? -18.290 8.499 4.018 1.00 93.69 188 ASP A O 1
ATOM 1527 N N . GLY A 1 189 ? -18.203 7.251 5.885 1.00 92.06 189 GLY A N 1
ATOM 1528 C CA . GLY A 1 189 ? -18.384 8.373 6.804 1.00 92.06 189 GLY A CA 1
ATOM 1529 C C . GLY A 1 189 ? -17.215 9.365 6.815 1.00 92.06 189 GLY A C 1
ATOM 1530 O O . GLY A 1 189 ? -17.426 10.541 7.103 1.00 92.06 189 GLY A O 1
ATOM 1531 N N . LEU A 1 190 ? -15.997 8.918 6.489 1.00 92.56 190 LEU A N 1
ATOM 1532 C CA . LEU A 1 190 ? -14.794 9.756 6.442 1.00 92.56 190 LEU A CA 1
ATOM 1533 C C . LEU A 1 190 ? -14.607 10.462 5.096 1.00 92.56 190 LEU A C 1
ATOM 1535 O O . LEU A 1 190 ? -14.012 11.540 5.075 1.00 92.56 190 LEU A O 1
ATOM 1539 N N . LYS A 1 191 ? -15.105 9.886 3.992 1.00 89.06 191 LYS A N 1
ATOM 1540 C CA . LYS A 1 191 ? -14.930 10.405 2.621 1.00 89.06 191 LYS A CA 1
ATOM 1541 C C . LYS A 1 191 ? -15.135 11.921 2.473 1.00 89.06 191 LYS A C 1
ATOM 1543 O O . LYS A 1 191 ? -14.292 12.535 1.823 1.00 89.06 191 LYS A O 1
ATOM 1548 N N . PRO A 1 192 ? -16.167 12.557 3.068 1.00 89.81 192 PRO A N 1
ATOM 1549 C CA . PRO A 1 192 ? -16.373 14.003 2.929 1.00 89.81 192 PRO A CA 1
ATOM 1550 C C . PRO A 1 192 ? -15.213 14.865 3.455 1.00 89.81 192 PRO A C 1
ATOM 1552 O O . PRO A 1 192 ? -15.027 15.985 2.984 1.00 89.81 192 PRO A O 1
ATOM 1555 N N . ASP A 1 193 ? -14.433 14.342 4.405 1.00 89.81 193 ASP A N 1
ATOM 1556 C CA . ASP A 1 193 ? -13.319 15.034 5.064 1.00 89.81 193 ASP A CA 1
ATOM 1557 C C . ASP A 1 193 ? -11.938 14.593 4.533 1.00 89.81 193 ASP A C 1
ATOM 1559 O O . ASP A 1 193 ? -10.892 15.013 5.052 1.00 89.81 193 ASP A O 1
ATOM 1563 N N . LEU A 1 194 ? -11.897 13.700 3.537 1.00 90.56 194 LEU A N 1
ATOM 1564 C CA . LEU A 1 194 ? -10.653 13.225 2.936 1.00 90.56 194 LEU A CA 1
ATOM 1565 C C . LEU A 1 194 ? -10.197 14.154 1.798 1.00 90.56 194 LEU A C 1
ATOM 1567 O O . LEU A 1 194 ? -11.017 14.621 1.007 1.00 90.56 194 LEU A O 1
ATOM 1571 N N . PRO A 1 195 ? -8.880 14.414 1.666 1.00 89.19 195 PRO A N 1
ATOM 1572 C CA . PRO A 1 195 ? -8.335 14.996 0.445 1.00 89.19 195 PRO A CA 1
ATOM 1573 C C . PRO A 1 195 ? -8.698 14.139 -0.769 1.00 89.19 195 PRO A C 1
ATOM 1575 O O . PRO A 1 195 ? -8.625 12.917 -0.691 1.00 89.19 195 PRO A O 1
ATOM 1578 N N . THR A 1 196 ? -8.993 14.773 -1.904 1.00 85.94 196 THR A N 1
ATOM 1579 C CA . THR A 1 196 ? -9.365 14.082 -3.151 1.00 85.94 196 THR A CA 1
ATOM 1580 C C . THR A 1 196 ? -8.305 13.091 -3.638 1.00 85.94 196 THR A C 1
ATOM 1582 O O . THR A 1 196 ? -8.648 12.119 -4.291 1.00 85.94 196 THR A O 1
ATOM 1585 N N . GLY A 1 197 ? -7.024 13.308 -3.320 1.00 86.81 197 GLY A N 1
ATOM 1586 C CA . GLY A 1 197 ? -5.952 12.374 -3.677 1.00 86.81 197 GLY A CA 1
ATOM 1587 C C . GLY A 1 197 ? -5.822 11.140 -2.779 1.00 86.81 197 GLY A C 1
ATOM 1588 O O . GLY A 1 197 ? -4.903 10.349 -2.978 1.00 86.81 197 GLY A O 1
ATOM 1589 N N . MET A 1 198 ? -6.664 10.984 -1.757 1.00 89.44 198 MET A N 1
ATOM 1590 C CA . MET A 1 198 ? -6.731 9.738 -0.991 1.00 89.44 198 MET A CA 1
ATOM 1591 C C . MET A 1 198 ? -7.629 8.752 -1.736 1.00 89.44 198 MET A C 1
ATOM 1593 O O . MET A 1 198 ? -8.768 9.104 -2.029 1.00 89.44 198 MET A O 1
ATOM 1597 N N . SER A 1 199 ? -7.119 7.547 -2.018 1.00 78.12 199 SER A N 1
ATOM 1598 C CA . SER A 1 199 ? -7.837 6.515 -2.779 1.00 78.12 199 SER A CA 1
ATOM 1599 C C . SER A 1 199 ? -9.271 6.337 -2.278 1.00 78.12 199 SER A C 1
ATOM 1601 O O . SER A 1 199 ? -9.489 6.084 -1.094 1.00 78.12 199 SER A O 1
ATOM 1603 N N . ASP A 1 200 ? -10.239 6.492 -3.178 1.00 81.50 200 ASP A N 1
ATOM 1604 C CA . ASP A 1 200 ? -11.677 6.414 -2.911 1.00 81.50 200 ASP A CA 1
ATOM 1605 C C . ASP A 1 200 ? -12.270 5.029 -3.215 1.00 81.50 200 ASP A C 1
ATOM 1607 O O . ASP A 1 200 ? -13.370 4.718 -2.748 1.00 81.50 200 ASP A O 1
ATOM 1611 N N . LYS A 1 201 ? -11.526 4.201 -3.964 1.00 88.94 201 LYS A N 1
ATOM 1612 C CA . LYS A 1 201 ? -11.896 2.836 -4.365 1.00 88.94 201 LYS A CA 1
ATOM 1613 C C . LYS A 1 201 ? -11.454 1.767 -3.357 1.00 88.94 201 LYS A C 1
ATOM 1615 O O . LYS A 1 201 ? -12.096 0.718 -3.275 1.00 88.94 201 LYS A O 1
ATOM 1620 N N . VAL A 1 202 ? -10.391 2.004 -2.581 1.00 93.81 202 VAL A N 1
ATOM 1621 C CA . VAL A 1 202 ? -9.894 1.048 -1.571 1.00 93.81 202 VAL A CA 1
ATOM 1622 C C . VAL A 1 202 ? -9.405 1.738 -0.299 1.00 93.81 202 VAL A C 1
ATOM 1624 O O . VAL A 1 202 ? -9.028 2.907 -0.305 1.00 93.81 202 VAL A O 1
ATOM 1627 N N . PHE A 1 203 ? -9.312 0.970 0.782 1.00 95.75 203 PHE A N 1
ATOM 1628 C CA . PHE A 1 203 ? -8.559 1.331 1.983 1.00 95.75 203 PHE A CA 1
ATOM 1629 C C . PHE A 1 203 ? -7.738 0.140 2.486 1.00 95.75 203 PHE A C 1
ATOM 1631 O O . PHE A 1 203 ? -7.946 -1.000 2.068 1.00 95.75 203 PHE A O 1
ATOM 1638 N N . LEU A 1 204 ? -6.787 0.397 3.381 1.00 96.56 204 LEU A N 1
ATOM 1639 C CA . LEU A 1 204 ? -5.964 -0.642 3.997 1.00 96.56 204 LEU A CA 1
ATOM 1640 C C . LEU A 1 204 ? -6.508 -1.052 5.369 1.00 96.56 204 LEU A C 1
ATOM 1642 O O . LEU A 1 204 ? -7.077 -0.236 6.095 1.00 96.56 204 LEU A O 1
ATOM 1646 N N . ALA A 1 205 ? -6.255 -2.296 5.760 1.00 96.31 205 ALA A N 1
ATOM 1647 C CA . ALA A 1 205 ? -6.484 -2.797 7.109 1.00 96.31 205 ALA A CA 1
ATOM 1648 C C . ALA A 1 205 ? -5.190 -3.407 7.665 1.00 96.31 205 ALA A C 1
ATOM 1650 O O . ALA A 1 205 ? -4.611 -4.325 7.079 1.00 96.31 205 ALA A O 1
ATOM 1651 N N . ALA A 1 206 ? -4.729 -2.909 8.811 1.00 96.31 206 ALA A N 1
ATOM 1652 C CA . ALA A 1 206 ? -3.612 -3.503 9.539 1.00 96.31 206 ALA A CA 1
ATOM 1653 C C . ALA A 1 206 ? -4.132 -4.581 10.496 1.00 96.31 206 ALA A C 1
ATOM 1655 O O . ALA A 1 206 ? -4.305 -4.345 11.695 1.00 96.31 206 ALA A O 1
ATOM 1656 N N . SER A 1 207 ? -4.434 -5.753 9.936 1.00 94.88 207 SER A N 1
ATOM 1657 C CA . SER A 1 207 ? -4.745 -6.964 10.700 1.00 94.88 207 SER A CA 1
ATOM 1658 C C . SER A 1 207 ? -3.488 -7.537 11.362 1.00 94.88 207 SER A C 1
ATOM 1660 O O . SER A 1 207 ? -2.369 -7.216 10.957 1.00 94.88 207 SER A O 1
ATOM 1662 N N . ASP A 1 208 ? -3.654 -8.433 12.341 1.00 94.94 208 ASP A N 1
ATOM 1663 C CA . ASP A 1 208 ? -2.521 -9.137 12.963 1.00 94.94 208 ASP A CA 1
ATOM 1664 C C . ASP A 1 208 ? -1.644 -9.846 11.921 1.00 94.94 208 ASP A C 1
ATOM 1666 O O . ASP A 1 208 ? -0.421 -9.862 12.035 1.00 94.94 208 ASP A O 1
ATOM 1670 N N . GLU A 1 209 ? -2.265 -10.387 10.870 1.00 95.00 209 GLU A N 1
ATOM 1671 C CA . GLU A 1 209 ? -1.562 -11.073 9.788 1.00 95.00 209 GLU A CA 1
ATOM 1672 C C . GLU A 1 209 ? -0.700 -10.115 8.952 1.00 95.00 209 GLU A C 1
ATOM 1674 O O . GLU A 1 209 ? 0.443 -10.438 8.635 1.00 95.00 209 GLU A O 1
ATOM 1679 N N . ALA A 1 210 ? -1.213 -8.923 8.627 1.00 95.81 210 ALA A N 1
ATOM 1680 C CA . ALA A 1 210 ? -0.442 -7.901 7.916 1.00 95.81 210 ALA A CA 1
ATOM 1681 C C . ALA A 1 210 ? 0.717 -7.377 8.777 1.00 95.81 210 ALA A C 1
ATOM 1683 O O . ALA A 1 210 ? 1.830 -7.195 8.286 1.00 95.81 210 ALA A O 1
ATOM 1684 N N . ILE A 1 211 ? 0.476 -7.181 10.078 1.00 97.12 211 ILE A N 1
ATOM 1685 C CA . ILE A 1 211 ? 1.507 -6.742 11.024 1.00 97.12 211 ILE A CA 1
ATOM 1686 C C . ILE A 1 211 ? 2.630 -7.778 11.115 1.00 97.12 211 ILE A C 1
ATOM 1688 O O . ILE A 1 211 ? 3.802 -7.424 10.984 1.00 97.12 211 ILE A O 1
ATOM 1692 N N . ALA A 1 212 ? 2.282 -9.054 11.296 1.00 96.19 212 ALA A N 1
ATOM 1693 C CA . ALA A 1 212 ? 3.244 -10.153 11.299 1.00 96.19 212 ALA A CA 1
ATOM 1694 C C . ALA A 1 212 ? 4.006 -10.239 9.968 1.00 96.19 212 ALA A C 1
ATOM 1696 O O . ALA A 1 212 ? 5.231 -10.310 9.966 1.00 96.19 212 ALA A O 1
ATOM 1697 N N . SER A 1 213 ? 3.308 -10.128 8.833 1.00 96.00 213 SER A N 1
ATOM 1698 C CA . SER A 1 213 ? 3.929 -10.194 7.505 1.00 96.00 213 SER A CA 1
ATOM 1699 C C . SER A 1 213 ? 5.012 -9.139 7.272 1.00 96.00 213 SER A C 1
ATOM 1701 O O . SER A 1 213 ? 5.927 -9.393 6.492 1.00 96.00 213 SER A O 1
ATOM 1703 N N . VAL A 1 214 ? 4.898 -7.962 7.890 1.00 96.19 214 VAL A N 1
ATOM 1704 C CA . VAL A 1 214 ? 5.885 -6.880 7.768 1.00 96.19 214 VAL A CA 1
ATOM 1705 C C . VAL A 1 214 ? 7.021 -7.032 8.782 1.00 96.19 214 VAL A C 1
ATOM 1707 O O . VAL A 1 214 ? 8.176 -6.761 8.455 1.00 96.19 214 VAL A O 1
ATOM 1710 N N . LEU A 1 215 ? 6.709 -7.448 10.011 1.00 96.56 215 LEU A N 1
ATOM 1711 C CA . LEU A 1 215 ? 7.673 -7.463 11.113 1.00 96.56 215 LEU A CA 1
ATOM 1712 C C . LEU A 1 215 ? 8.508 -8.740 11.204 1.00 96.56 215 LEU A C 1
ATOM 1714 O O . LEU A 1 215 ? 9.671 -8.661 11.601 1.00 96.56 215 LEU A O 1
ATOM 1718 N N . ASP A 1 216 ? 7.946 -9.883 10.819 1.00 94.00 216 ASP A N 1
ATOM 1719 C CA . ASP A 1 216 ? 8.556 -11.198 11.041 1.00 94.00 216 ASP A CA 1
ATOM 1720 C C . ASP A 1 216 ? 9.529 -11.606 9.915 1.00 94.00 216 ASP A C 1
ATOM 1722 O O . ASP A 1 216 ? 9.979 -12.748 9.861 1.00 94.00 216 ASP A O 1
ATOM 1726 N N . LEU A 1 217 ? 9.877 -10.674 9.019 1.00 89.19 217 LEU A N 1
ATOM 1727 C CA . LEU A 1 217 ? 10.825 -10.900 7.928 1.00 89.19 217 LEU A CA 1
ATOM 1728 C C . LEU A 1 217 ? 12.274 -10.966 8.411 1.00 89.19 217 LEU A C 1
ATOM 1730 O O . LEU A 1 217 ? 12.742 -10.104 9.170 1.00 89.19 217 LEU A O 1
ATOM 1734 N N . GLU A 1 218 ? 13.025 -11.919 7.859 1.00 88.69 218 GLU A N 1
ATOM 1735 C CA . GLU A 1 218 ? 14.478 -11.925 7.989 1.00 88.69 218 GLU A CA 1
ATOM 1736 C C . GLU A 1 218 ? 15.103 -10.733 7.247 1.00 88.69 218 GLU A C 1
ATOM 1738 O O . GLU A 1 218 ? 14.573 -10.238 6.253 1.00 88.69 218 GLU A O 1
ATOM 1743 N N . GLU A 1 219 ? 16.280 -10.283 7.687 1.00 86.25 219 GLU A N 1
ATOM 1744 C CA . GLU A 1 219 ? 16.965 -9.123 7.093 1.00 86.25 219 GLU A CA 1
ATOM 1745 C C . GLU A 1 219 ? 17.193 -9.278 5.578 1.00 86.25 219 GLU A C 1
ATOM 1747 O O . GLU A 1 219 ? 16.999 -8.335 4.816 1.00 86.25 219 GLU A O 1
ATOM 1752 N N . ALA A 1 220 ? 17.552 -10.485 5.125 1.00 86.19 220 ALA A N 1
ATOM 1753 C CA . ALA A 1 220 ? 17.768 -10.784 3.708 1.00 86.19 220 ALA A CA 1
ATOM 1754 C C . ALA A 1 220 ? 16.474 -10.748 2.876 1.00 86.19 220 ALA A C 1
ATOM 1756 O O . ALA A 1 220 ? 16.527 -10.589 1.657 1.00 86.19 220 ALA A O 1
ATOM 1757 N N . GLU A 1 221 ? 15.322 -10.889 3.531 1.00 87.50 221 GLU A N 1
ATOM 1758 C CA . GLU A 1 221 ? 14.006 -10.855 2.906 1.00 87.50 221 GLU A CA 1
ATOM 1759 C C . GLU A 1 221 ? 13.405 -9.454 2.921 1.00 87.50 221 GLU A C 1
ATOM 1761 O O . GLU A 1 221 ? 12.382 -9.231 2.284 1.00 87.50 221 GLU A O 1
ATOM 1766 N N . ARG A 1 222 ? 14.004 -8.465 3.591 1.00 90.62 222 ARG A N 1
ATOM 1767 C CA . ARG A 1 222 ? 13.435 -7.112 3.637 1.00 90.62 222 ARG A CA 1
ATOM 1768 C C . ARG A 1 222 ? 13.472 -6.430 2.263 1.00 90.62 222 ARG A C 1
ATOM 1770 O O . ARG A 1 222 ? 14.481 -6.521 1.561 1.00 90.62 222 ARG A O 1
ATOM 1777 N N . PRO A 1 223 ? 12.391 -5.734 1.850 1.00 91.25 223 PRO A N 1
ATOM 1778 C CA . PRO A 1 223 ? 12.382 -4.973 0.603 1.00 91.25 223 PRO A CA 1
ATOM 1779 C C . PRO A 1 223 ? 13.490 -3.919 0.552 1.00 91.25 223 PRO A C 1
ATOM 1781 O O . PRO A 1 223 ? 13.741 -3.215 1.532 1.00 91.25 223 PRO A O 1
ATOM 1784 N N . THR A 1 224 ? 14.101 -3.768 -0.618 1.00 90.44 224 THR A N 1
ATOM 1785 C CA . THR A 1 224 ? 15.118 -2.762 -0.960 1.00 90.44 224 THR A CA 1
ATOM 1786 C C . THR A 1 224 ? 14.839 -2.204 -2.356 1.00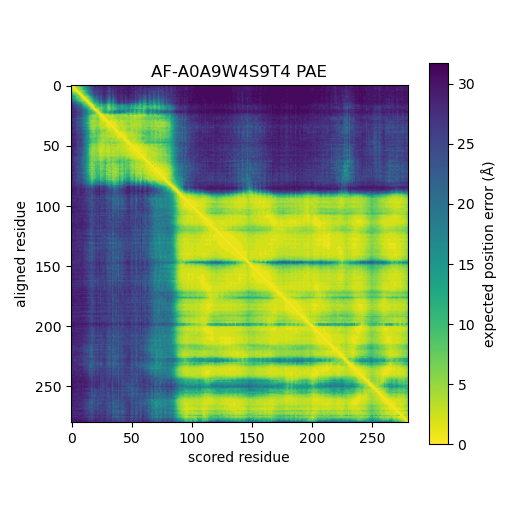 90.44 224 THR A C 1
ATOM 1788 O O . THR A 1 224 ? 14.059 -2.785 -3.111 1.00 90.44 224 THR A O 1
ATOM 1791 N N . THR A 1 225 ? 15.527 -1.135 -2.767 1.00 87.62 225 THR A N 1
ATOM 1792 C CA . THR A 1 225 ? 15.404 -0.581 -4.132 1.00 87.62 225 THR A CA 1
ATOM 1793 C C . THR A 1 225 ? 15.740 -1.590 -5.231 1.00 87.62 225 THR A C 1
ATOM 1795 O O . THR A 1 225 ? 15.221 -1.485 -6.339 1.00 87.62 225 THR A O 1
ATOM 1798 N N . LYS A 1 226 ? 16.515 -2.630 -4.898 1.00 84.50 226 LYS A N 1
ATOM 1799 C CA . LYS A 1 226 ? 16.900 -3.736 -5.788 1.00 84.50 226 LYS A CA 1
ATOM 1800 C C . LYS A 1 226 ? 16.000 -4.969 -5.681 1.00 84.50 226 LYS A C 1
ATOM 1802 O O . LYS A 1 226 ? 16.258 -5.965 -6.354 1.00 84.50 226 LYS A O 1
ATOM 1807 N N . SER A 1 227 ? 15.000 -4.951 -4.799 1.00 80.88 227 SER A N 1
ATOM 1808 C CA . SER A 1 227 ? 14.077 -6.078 -4.647 1.00 80.88 227 SER A CA 1
ATOM 1809 C C . SER A 1 227 ? 13.222 -6.250 -5.893 1.00 80.88 227 SER A C 1
ATOM 1811 O O . SER A 1 227 ? 12.774 -5.275 -6.493 1.00 80.88 227 SER A O 1
ATOM 1813 N N . LYS A 1 228 ? 13.013 -7.511 -6.271 1.00 64.50 228 LYS A N 1
ATOM 1814 C CA . LYS A 1 228 ? 12.120 -7.888 -7.364 1.00 64.50 228 LYS A CA 1
ATOM 1815 C C . LYS A 1 228 ? 10.679 -7.891 -6.863 1.00 64.50 228 LYS A C 1
ATOM 1817 O O . LYS A 1 228 ? 10.428 -8.414 -5.782 1.00 64.50 228 LYS A O 1
ATOM 1822 N N . TRP A 1 229 ? 9.748 -7.404 -7.681 1.00 61.84 229 TRP A N 1
ATOM 1823 C CA . TRP A 1 229 ? 8.320 -7.290 -7.344 1.00 61.84 229 TRP A CA 1
ATOM 1824 C C . TRP A 1 229 ? 7.611 -8.630 -7.074 1.00 61.84 229 TRP A C 1
ATOM 1826 O O . TRP A 1 229 ? 6.551 -8.653 -6.462 1.00 61.84 229 TRP A O 1
ATOM 1836 N N . TRP A 1 230 ? 8.206 -9.756 -7.485 1.00 62.00 230 TRP A N 1
ATOM 1837 C CA . TRP A 1 230 ? 7.590 -11.090 -7.445 1.00 62.00 230 TRP A CA 1
ATOM 1838 C C . TRP A 1 230 ? 8.333 -12.046 -6.513 1.00 62.00 230 TRP A C 1
ATOM 1840 O O . TRP A 1 230 ? 8.807 -13.108 -6.925 1.00 62.00 230 TRP A O 1
ATOM 1850 N N . ARG A 1 231 ? 8.496 -11.645 -5.251 1.00 78.88 231 ARG A N 1
ATOM 1851 C CA . ARG A 1 231 ? 9.168 -12.463 -4.235 1.00 78.88 231 ARG A CA 1
ATOM 1852 C C . ARG A 1 231 ? 8.147 -13.164 -3.324 1.00 78.88 231 ARG A C 1
ATOM 1854 O O . ARG A 1 231 ? 7.243 -12.498 -2.829 1.00 78.88 231 ARG A O 1
ATOM 1861 N N . PRO A 1 232 ? 8.281 -14.482 -3.068 1.00 75.44 232 PRO A N 1
ATOM 1862 C CA . PRO A 1 232 ? 7.328 -15.229 -2.239 1.00 75.44 232 PRO A CA 1
ATOM 1863 C C . PRO A 1 232 ? 7.186 -14.698 -0.807 1.00 75.44 232 PRO A C 1
ATOM 1865 O O . PRO A 1 232 ? 6.110 -14.786 -0.229 1.00 75.44 232 PRO A O 1
ATOM 1868 N N . SER A 1 233 ? 8.255 -14.123 -0.248 1.00 82.88 233 SER A N 1
ATOM 1869 C CA . SER A 1 233 ? 8.287 -13.502 1.081 1.00 82.88 233 SER A CA 1
ATOM 1870 C C . SER A 1 233 ? 8.053 -11.985 1.045 1.00 82.88 233 SER A C 1
ATOM 1872 O O . SER A 1 233 ? 8.554 -11.238 1.885 1.00 82.88 233 SER A O 1
ATOM 1874 N N . ALA A 1 234 ? 7.314 -11.482 0.050 1.00 89.88 234 ALA A N 1
ATOM 1875 C CA . ALA A 1 234 ? 6.936 -10.074 0.026 1.00 89.88 234 ALA A CA 1
ATOM 1876 C C . ALA A 1 234 ? 6.046 -9.745 1.243 1.00 89.88 234 ALA A C 1
ATOM 1878 O O . ALA A 1 234 ? 5.007 -10.390 1.415 1.00 89.88 234 ALA A O 1
ATOM 1879 N N . PRO A 1 235 ? 6.405 -8.746 2.075 1.00 94.25 235 PRO A N 1
ATOM 1880 C CA . PRO A 1 235 ? 5.511 -8.276 3.119 1.00 94.25 235 PRO A CA 1
ATOM 1881 C C . PRO A 1 235 ? 4.252 -7.729 2.470 1.00 94.25 235 PRO A C 1
ATOM 1883 O O . PRO A 1 235 ? 4.348 -7.013 1.469 1.00 94.25 235 PRO A O 1
ATOM 1886 N N . PHE A 1 236 ? 3.089 -8.011 3.043 1.00 94.62 236 PHE A N 1
ATOM 1887 C CA . PHE A 1 236 ? 1.825 -7.542 2.494 1.00 94.62 236 PHE A CA 1
ATOM 1888 C C . PHE A 1 236 ? 1.032 -6.678 3.471 1.00 94.62 236 PHE A C 1
ATOM 1890 O O . PHE A 1 236 ? 1.143 -6.786 4.690 1.00 94.62 236 PHE A O 1
ATOM 1897 N N . LEU A 1 237 ? 0.172 -5.847 2.892 1.00 95.31 237 LEU A N 1
ATOM 1898 C CA . LEU A 1 237 ? -0.915 -5.150 3.567 1.00 95.31 237 LEU A CA 1
ATOM 1899 C C . LEU A 1 237 ? -2.242 -5.739 3.081 1.00 95.31 237 LEU A C 1
ATOM 1901 O O . LEU A 1 237 ? -2.341 -6.220 1.948 1.00 95.31 237 LEU A O 1
ATOM 1905 N N . VAL A 1 238 ? -3.265 -5.719 3.936 1.00 96.12 238 VAL A N 1
ATOM 1906 C CA . VAL A 1 238 ? -4.620 -6.100 3.523 1.00 96.12 238 VAL A CA 1
ATOM 1907 C C . VAL A 1 238 ? -5.290 -4.884 2.906 1.00 96.12 238 VAL A C 1
ATOM 1909 O O . VAL A 1 238 ? -5.374 -3.831 3.535 1.00 96.12 238 VAL A O 1
ATOM 1912 N N . VAL A 1 239 ? -5.770 -5.047 1.681 1.00 95.31 239 VAL A N 1
ATOM 1913 C CA . VAL A 1 239 ? -6.563 -4.069 0.943 1.00 95.31 239 VAL A CA 1
ATOM 1914 C C . VAL A 1 239 ? -8.021 -4.492 1.001 1.00 95.31 239 VAL A C 1
ATOM 1916 O O . VAL A 1 239 ? -8.349 -5.668 0.826 1.00 95.31 239 VAL A O 1
ATOM 1919 N N . VAL A 1 240 ? -8.894 -3.522 1.236 1.00 95.19 240 VAL A N 1
ATOM 1920 C CA . VAL A 1 240 ? -10.342 -3.684 1.236 1.00 95.19 240 VAL A CA 1
ATOM 1921 C C . VAL A 1 240 ? -10.919 -2.778 0.157 1.00 95.19 240 VAL A C 1
ATOM 1923 O O . VAL A 1 240 ? -10.774 -1.556 0.212 1.00 95.19 240 VAL A O 1
ATOM 1926 N N . ALA A 1 241 ? -11.569 -3.387 -0.830 1.00 93.75 241 ALA A N 1
ATOM 1927 C CA . ALA A 1 241 ? -12.371 -2.692 -1.819 1.00 93.75 241 ALA A CA 1
ATOM 1928 C C . ALA A 1 241 ? -13.578 -2.050 -1.134 1.00 93.75 241 ALA A C 1
ATOM 1930 O O . ALA A 1 241 ? -14.271 -2.683 -0.326 1.00 93.75 241 ALA A O 1
ATOM 1931 N N . VAL A 1 242 ? -13.803 -0.783 -1.466 1.00 92.75 242 VAL A N 1
ATOM 1932 C CA . VAL A 1 242 ? -14.897 0.028 -0.930 1.00 92.75 242 VAL A CA 1
ATOM 1933 C C . VAL A 1 242 ? -16.238 -0.499 -1.418 1.00 92.75 242 VAL A C 1
ATOM 1935 O O . VAL A 1 242 ? -17.145 -0.658 -0.606 1.00 92.75 242 VAL A O 1
ATOM 1938 N N . ASP A 1 243 ? -16.335 -0.841 -2.704 1.00 89.44 243 ASP A N 1
ATOM 1939 C CA . ASP A 1 243 ? -17.472 -1.581 -3.247 1.00 89.44 243 ASP A CA 1
ATOM 1940 C C . ASP A 1 243 ? -17.178 -3.093 -3.200 1.00 89.44 243 ASP A C 1
ATOM 1942 O O . ASP A 1 243 ? -16.192 -3.545 -3.794 1.00 89.44 243 ASP A O 1
ATOM 1946 N N . PRO A 1 244 ? -17.964 -3.892 -2.453 1.00 85.75 244 PRO A N 1
ATOM 1947 C CA . PRO A 1 244 ? -17.809 -5.339 -2.429 1.00 85.75 244 PRO A CA 1
ATOM 1948 C C . PRO A 1 244 ? -18.420 -6.043 -3.651 1.00 85.75 244 PRO A C 1
ATOM 1950 O O . PRO A 1 244 ? -18.227 -7.254 -3.787 1.00 85.75 244 PRO A O 1
ATOM 1953 N N . ASP A 1 245 ? -19.156 -5.336 -4.513 1.00 84.94 245 ASP A N 1
ATOM 1954 C CA . ASP A 1 245 ? -19.686 -5.866 -5.766 1.00 84.94 245 ASP A CA 1
ATOM 1955 C C . ASP A 1 245 ? -18.796 -5.419 -6.945 1.00 84.94 245 ASP A C 1
ATOM 1957 O O . ASP A 1 245 ? -18.561 -4.225 -7.119 1.00 84.94 245 ASP A O 1
ATOM 1961 N N . PRO A 1 246 ? -18.306 -6.342 -7.794 1.00 79.50 246 PRO A N 1
ATOM 1962 C CA . PRO A 1 246 ? -17.507 -5.974 -8.964 1.00 79.50 246 PRO A CA 1
ATOM 1963 C C . PRO A 1 246 ? -18.312 -5.273 -10.076 1.00 79.50 246 PRO A C 1
ATOM 1965 O O . PRO A 1 246 ? -17.742 -4.934 -11.109 1.00 79.50 246 PRO A O 1
ATOM 1968 N N . GLY A 1 247 ? -19.630 -5.099 -9.925 1.00 79.75 247 GLY A N 1
ATOM 1969 C CA . GLY A 1 247 ? -20.498 -4.475 -10.929 1.00 79.75 247 GLY A CA 1
ATOM 1970 C C . GLY A 1 247 ? -20.750 -5.348 -12.163 1.00 79.75 247 GLY A C 1
ATOM 1971 O O . GLY A 1 247 ? -21.256 -4.861 -13.171 1.00 79.75 247 GLY A O 1
ATOM 1972 N N . LEU A 1 248 ? -20.394 -6.634 -12.094 1.00 80.44 248 LEU A N 1
ATOM 1973 C CA . LEU A 1 248 ? -20.541 -7.607 -13.178 1.00 80.44 248 LEU A CA 1
ATOM 1974 C C . LEU A 1 248 ? -21.881 -8.344 -13.090 1.00 80.44 248 LEU A C 1
ATOM 1976 O O . LEU A 1 248 ? -22.347 -8.647 -11.993 1.00 80.44 248 LEU A O 1
ATOM 1980 N N . GLU A 1 249 ? -22.488 -8.687 -14.227 1.00 79.38 249 GLU A N 1
ATOM 1981 C CA . GLU A 1 249 ? -23.740 -9.457 -14.249 1.00 79.38 249 GLU A CA 1
ATOM 1982 C C . GLU A 1 249 ? -23.590 -10.837 -13.571 1.00 79.38 249 GLU A C 1
ATOM 1984 O O . GLU A 1 249 ? -22.509 -11.437 -13.543 1.00 79.38 249 GLU A O 1
ATOM 1989 N N . GLU A 1 250 ? -24.685 -11.362 -13.007 1.00 70.75 250 GLU A N 1
ATOM 1990 C CA . GLU A 1 250 ? -24.700 -12.720 -12.452 1.00 70.75 250 GLU A CA 1
ATOM 1991 C C . GLU A 1 250 ? -24.360 -13.748 -13.544 1.00 70.75 250 GLU A C 1
ATOM 1993 O O . GLU A 1 250 ? -25.010 -13.804 -14.586 1.00 70.75 250 GLU A O 1
ATOM 1998 N N . GLY A 1 251 ? -23.346 -14.581 -13.291 1.00 70.94 251 GLY A N 1
ATOM 1999 C CA . GLY A 1 251 ? -22.855 -15.585 -14.242 1.00 70.94 251 GLY A CA 1
ATOM 2000 C C . GLY A 1 251 ? -21.646 -15.151 -15.077 1.00 70.94 251 GLY A C 1
ATOM 2001 O O . GLY A 1 251 ? -21.158 -15.958 -15.864 1.00 70.94 251 GLY A O 1
ATOM 2002 N N . HIS A 1 252 ? -21.131 -13.927 -14.900 1.00 77.50 252 HIS A N 1
ATOM 2003 C CA . HIS A 1 252 ? -19.839 -13.531 -15.468 1.00 77.50 252 HIS A CA 1
ATOM 2004 C C . HIS A 1 252 ? -18.693 -14.225 -14.712 1.00 77.50 252 HIS A C 1
ATOM 2006 O O . HIS A 1 252 ? -18.600 -14.082 -13.493 1.00 77.50 252 HIS A O 1
ATOM 2012 N N . GLU A 1 253 ? -17.808 -14.948 -15.406 1.00 75.62 253 GLU A N 1
ATOM 2013 C CA . GLU A 1 253 ? -16.732 -15.745 -14.777 1.00 75.62 253 GLU A CA 1
ATOM 2014 C C . GLU A 1 253 ? -15.826 -14.897 -13.863 1.00 75.62 253 GLU A C 1
ATOM 2016 O O . GLU A 1 253 ? -15.467 -15.303 -12.758 1.00 75.62 253 GLU A O 1
ATOM 2021 N N . GLU A 1 254 ? -15.543 -13.657 -14.264 1.00 74.06 254 GLU A N 1
ATOM 2022 C CA . GLU A 1 254 ? -14.720 -12.709 -13.501 1.00 74.06 254 GLU A CA 1
ATOM 2023 C C . GLU A 1 254 ? -15.356 -12.294 -12.159 1.00 74.06 254 GLU A C 1
ATOM 2025 O O . GLU A 1 254 ? -14.643 -11.931 -11.218 1.00 74.06 254 GLU A O 1
ATOM 2030 N N . ARG A 1 255 ? -16.688 -12.408 -12.020 1.00 75.38 255 ARG A N 1
ATOM 2031 C CA . ARG A 1 255 ? -17.399 -12.145 -10.756 1.00 75.38 255 ARG A CA 1
ATOM 2032 C C . ARG A 1 255 ? -16.995 -13.152 -9.677 1.00 75.38 255 ARG A C 1
ATOM 2034 O O . ARG A 1 255 ? -16.968 -12.801 -8.501 1.00 75.38 255 ARG A O 1
ATOM 2041 N N . GLU A 1 256 ? -16.646 -14.383 -10.057 1.00 76.56 256 GLU A N 1
ATOM 2042 C CA . GLU A 1 256 ? -16.200 -15.421 -9.117 1.00 76.56 256 GLU A CA 1
ATOM 2043 C C . GLU A 1 256 ? -14.753 -15.203 -8.638 1.00 76.56 256 GLU A C 1
ATOM 2045 O O . GLU A 1 256 ? -14.379 -15.593 -7.519 1.00 76.56 256 GLU A O 1
ATOM 2050 N N . TRP A 1 257 ? -13.937 -14.556 -9.476 1.00 79.88 257 TRP A N 1
ATOM 2051 C CA . TRP A 1 257 ? -12.534 -14.252 -9.191 1.00 79.88 257 TRP A CA 1
ATOM 2052 C C . TRP A 1 257 ? -12.364 -13.002 -8.334 1.00 79.88 257 TRP A C 1
ATOM 2054 O O . TRP A 1 257 ? -11.370 -12.897 -7.613 1.00 79.88 257 TRP A O 1
ATOM 2064 N N . PHE A 1 258 ? -13.337 -12.089 -8.352 1.00 82.44 258 PHE A N 1
ATOM 2065 C CA . PHE A 1 258 ? -13.294 -10.887 -7.533 1.00 82.44 258 PHE A CA 1
ATOM 2066 C C . PHE A 1 258 ? -13.247 -11.224 -6.037 1.00 82.44 258 PHE A C 1
ATOM 2068 O O . PHE A 1 258 ? -14.102 -11.929 -5.489 1.00 82.44 258 PHE A O 1
ATOM 2075 N N . LYS A 1 259 ? -12.223 -10.698 -5.361 1.00 87.69 259 LYS A N 1
ATOM 2076 C CA . LYS A 1 259 ? -12.079 -10.761 -3.907 1.00 87.69 259 LYS A CA 1
ATOM 2077 C C . LYS A 1 259 ? -12.076 -9.334 -3.366 1.00 87.69 259 LYS A C 1
ATOM 2079 O O . LYS A 1 259 ? -11.099 -8.623 -3.580 1.00 87.69 259 LYS A O 1
ATOM 2084 N N . PRO A 1 260 ? -13.117 -8.914 -2.627 1.00 89.38 260 PRO A N 1
ATOM 2085 C CA . PRO A 1 260 ? -13.208 -7.545 -2.128 1.00 89.38 260 PRO A CA 1
ATOM 2086 C C . PRO A 1 260 ? -12.225 -7.261 -0.987 1.00 89.38 260 PRO A C 1
ATOM 2088 O O . PRO A 1 260 ? -12.015 -6.109 -0.635 1.00 89.38 260 PRO A O 1
ATOM 2091 N N . ASN A 1 261 ? -11.618 -8.298 -0.406 1.00 93.19 261 ASN A N 1
ATOM 2092 C CA . ASN A 1 261 ? -10.522 -8.178 0.546 1.00 93.19 261 ASN A CA 1
ATOM 2093 C C . ASN A 1 261 ? -9.369 -9.039 0.029 1.00 93.19 261 ASN A C 1
ATOM 2095 O O . ASN A 1 261 ? -9.558 -10.237 -0.206 1.00 93.19 261 ASN A O 1
ATOM 2099 N N . PHE A 1 262 ? -8.194 -8.451 -0.153 1.00 91.94 262 PHE A N 1
ATOM 2100 C CA . PHE A 1 262 ? -7.051 -9.136 -0.751 1.00 91.94 262 PHE A CA 1
ATOM 2101 C C . PHE A 1 262 ? -5.729 -8.609 -0.193 1.00 91.94 262 PHE A C 1
ATOM 2103 O O . PHE A 1 262 ? -5.674 -7.571 0.462 1.00 91.94 262 PHE A O 1
ATOM 2110 N N . LYS A 1 263 ? -4.653 -9.364 -0.409 1.00 93.38 263 LYS A N 1
ATOM 2111 C CA . LYS A 1 263 ? -3.306 -9.011 0.047 1.00 93.38 263 LYS A CA 1
ATOM 2112 C C . LYS A 1 263 ? -2.554 -8.336 -1.090 1.00 93.38 263 LYS A C 1
ATOM 2114 O O . LYS A 1 263 ? -2.582 -8.830 -2.213 1.00 93.38 263 LYS A O 1
ATOM 2119 N N . VAL A 1 264 ? -1.859 -7.248 -0.784 1.00 90.75 264 VAL A N 1
ATOM 2120 C CA . VAL A 1 264 ? -0.974 -6.548 -1.723 1.00 90.75 264 VAL A CA 1
ATOM 2121 C C . VAL A 1 264 ? 0.396 -6.407 -1.094 1.00 90.75 264 VAL A C 1
ATOM 2123 O O . VAL A 1 264 ? 0.495 -6.028 0.072 1.00 90.75 264 VAL A O 1
ATOM 2126 N N . ALA A 1 265 ? 1.448 -6.687 -1.862 1.00 92.06 265 ALA A N 1
ATOM 2127 C CA . ALA A 1 265 ? 2.811 -6.456 -1.409 1.00 92.06 265 ALA A CA 1
ATOM 2128 C C . ALA A 1 265 ? 2.999 -4.972 -1.043 1.00 92.06 265 ALA A C 1
ATOM 2130 O O . ALA A 1 265 ? 2.688 -4.079 -1.828 1.00 92.06 265 ALA A O 1
ATOM 2131 N N . ALA A 1 266 ? 3.517 -4.692 0.150 1.00 92.19 266 ALA A N 1
ATOM 2132 C CA . ALA A 1 266 ? 3.660 -3.328 0.656 1.00 92.19 266 ALA A CA 1
ATOM 2133 C C . ALA A 1 266 ? 4.528 -2.453 -0.271 1.00 92.19 266 ALA A C 1
ATOM 2135 O O . ALA A 1 266 ? 4.272 -1.261 -0.425 1.00 92.19 266 ALA A O 1
ATOM 2136 N N . GLU A 1 267 ? 5.514 -3.061 -0.938 1.00 89.31 267 GLU A N 1
ATOM 2137 C CA . GLU A 1 267 ? 6.423 -2.384 -1.870 1.00 89.31 267 GLU A CA 1
ATOM 2138 C C . GLU A 1 267 ? 5.752 -1.918 -3.172 1.00 89.31 267 GLU A C 1
ATOM 2140 O O . GLU A 1 267 ? 6.261 -0.998 -3.806 1.00 89.31 267 GLU A O 1
ATOM 2145 N N . VAL A 1 268 ? 4.590 -2.479 -3.539 1.00 88.44 268 VAL A N 1
ATOM 2146 C CA . VAL A 1 268 ? 3.874 -2.121 -4.779 1.00 88.44 268 VAL A CA 1
ATOM 2147 C C . VAL A 1 268 ? 2.683 -1.187 -4.548 1.00 88.44 268 VAL A C 1
ATOM 2149 O O . VAL A 1 268 ? 1.972 -0.848 -5.488 1.00 88.44 268 VAL A O 1
ATOM 2152 N N . VAL A 1 269 ? 2.448 -0.730 -3.313 1.00 90.38 269 VAL A N 1
ATOM 2153 C CA . VAL A 1 269 ? 1.317 0.164 -2.995 1.00 90.38 269 VAL A CA 1
ATOM 2154 C C . VAL A 1 269 ? 1.395 1.469 -3.793 1.00 90.38 269 VAL A C 1
ATOM 2156 O O . VAL A 1 269 ? 0.427 1.870 -4.431 1.00 90.38 269 VAL A O 1
ATOM 2159 N N . VAL A 1 270 ? 2.555 2.127 -3.777 1.00 89.06 270 VAL A N 1
ATOM 2160 C CA . VAL A 1 270 ? 2.778 3.369 -4.535 1.00 89.06 270 VAL A CA 1
ATOM 2161 C C . VAL A 1 270 ? 2.975 3.069 -6.017 1.00 89.06 270 VAL A C 1
ATOM 2163 O O . VAL A 1 270 ? 2.464 3.788 -6.869 1.00 89.06 270 VAL A O 1
ATOM 2166 N N . GLU A 1 271 ? 3.743 2.020 -6.308 1.00 83.25 271 GLU A N 1
ATOM 2167 C CA . GLU A 1 271 ? 4.241 1.724 -7.650 1.00 83.25 271 GLU A CA 1
ATOM 2168 C C . GLU A 1 271 ? 3.177 1.137 -8.577 1.00 83.25 271 GLU A C 1
ATOM 2170 O O . GLU A 1 271 ? 3.201 1.463 -9.758 1.00 83.25 271 GLU A O 1
ATOM 2175 N N . GLU A 1 272 ? 2.240 0.344 -8.044 1.00 84.50 272 GLU A N 1
ATOM 2176 C CA . GLU A 1 272 ? 1.218 -0.386 -8.806 1.00 84.50 272 GLU A CA 1
ATOM 2177 C C . GLU A 1 272 ? -0.212 -0.103 -8.337 1.00 84.50 272 GLU A C 1
ATOM 2179 O O . GLU A 1 272 ? -1.055 0.331 -9.119 1.00 84.50 272 GLU A O 1
ATOM 2184 N N . LEU A 1 273 ? -0.500 -0.309 -7.048 1.00 84.50 273 LEU A N 1
ATOM 2185 C CA . LEU A 1 273 ? -1.880 -0.316 -6.554 1.00 84.50 273 LEU A CA 1
ATOM 2186 C C . LEU A 1 273 ? -2.609 1.003 -6.830 1.00 84.50 273 LEU A C 1
ATOM 2188 O O . LEU A 1 273 ? -3.706 0.991 -7.378 1.00 84.50 273 LEU A O 1
ATOM 2192 N N . LEU A 1 274 ? -2.023 2.137 -6.440 1.00 82.69 274 LEU A N 1
ATOM 2193 C CA . LEU A 1 274 ? -2.728 3.417 -6.525 1.00 82.69 274 LEU A CA 1
ATOM 2194 C C . LEU A 1 274 ? -2.993 3.854 -7.965 1.00 82.69 274 LEU A C 1
ATOM 2196 O O . LEU A 1 274 ? -4.085 4.331 -8.249 1.00 82.69 274 LEU A O 1
ATOM 2200 N N . TRP A 1 275 ? -2.051 3.643 -8.886 1.00 78.38 275 TRP A N 1
ATOM 2201 C CA . TRP A 1 275 ? -2.290 4.040 -10.272 1.00 78.38 275 TRP A CA 1
ATOM 2202 C C . TRP A 1 275 ? -3.253 3.089 -10.991 1.00 78.38 275 TRP A C 1
ATOM 2204 O O . TRP A 1 275 ? -4.055 3.562 -11.791 1.00 78.38 275 TRP A O 1
ATOM 2214 N N . LEU A 1 276 ? -3.250 1.785 -10.677 1.00 76.50 276 LEU A N 1
ATOM 2215 C CA . LEU A 1 276 ? -4.235 0.837 -11.218 1.00 76.50 276 LEU A CA 1
ATOM 2216 C C . LEU A 1 276 ? -5.663 1.217 -10.815 1.00 76.50 276 LEU A C 1
ATOM 2218 O O . LEU A 1 276 ? -6.588 1.091 -11.609 1.00 76.50 276 LEU A O 1
ATOM 2222 N N . LEU A 1 277 ? -5.845 1.730 -9.598 1.00 74.19 277 LEU A N 1
ATOM 2223 C CA . LEU A 1 277 ? -7.144 2.227 -9.140 1.00 74.19 277 LEU A CA 1
ATOM 2224 C C . LEU A 1 277 ? -7.554 3.518 -9.849 1.00 74.19 277 LEU A C 1
ATOM 2226 O O . LEU A 1 277 ? -8.742 3.764 -10.034 1.00 74.19 277 LEU A O 1
ATOM 2230 N N . ASP A 1 278 ? -6.589 4.318 -10.280 1.00 67.31 278 ASP A N 1
ATOM 2231 C CA . ASP A 1 278 ? -6.808 5.524 -11.073 1.00 67.31 278 ASP A CA 1
ATOM 2232 C C . ASP A 1 278 ? -6.841 5.272 -12.589 1.00 67.31 278 ASP A C 1
ATOM 2234 O O . ASP A 1 278 ? -7.026 6.206 -13.366 1.00 67.31 278 ASP A O 1
ATOM 2238 N N . SER A 1 279 ? -6.677 4.028 -13.031 1.00 57.81 279 SER A N 1
ATOM 2239 C CA . SER A 1 279 ? -6.830 3.648 -14.434 1.00 57.81 279 SER A CA 1
ATOM 2240 C C . SER A 1 279 ? -8.315 3.409 -14.699 1.00 57.81 279 SER A C 1
ATOM 2242 O O . SER A 1 279 ? -8.876 2.449 -14.175 1.00 57.81 279 SER A O 1
ATOM 2244 N N . ASP A 1 280 ? -8.960 4.289 -15.462 1.00 48.09 280 ASP A N 1
ATOM 2245 C CA . ASP A 1 280 ? -10.294 4.039 -16.030 1.00 48.09 280 ASP A CA 1
ATOM 2246 C C . ASP A 1 280 ? -10.161 3.646 -17.507 1.00 48.09 280 ASP A C 1
ATOM 2248 O O . ASP A 1 280 ? -9.340 4.285 -18.213 1.00 48.09 280 ASP A O 1
#